Protein AF-A0A843LDL0-F1 (afdb_monomer)

Fo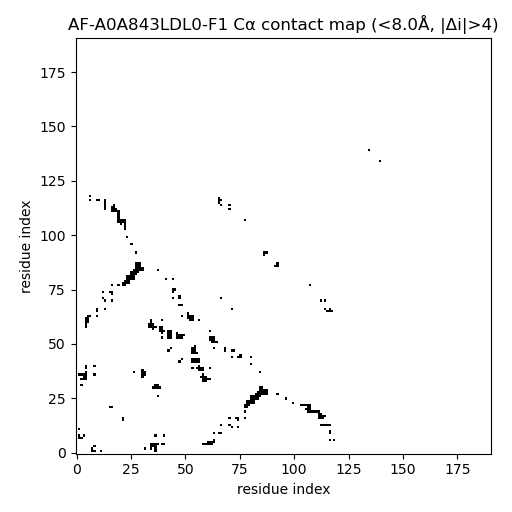ldseek 3Di:
DQAALELSLVVVLLVQLQFQQAAEDEAEDEAHPQRRNSQSNVQCLVPNDDPQARHRDPHNDNGYDQDDSVSSVSSSVRYDYDYPYPDPDPVVVVVVVVVVVVVRPGGDPDHRDHTDRDDDPDDDPPDPPPDDDPDDPVRVVVVVVVVVVVVVVVVVVVVVVVVVVVVVVVVVVVVVVVVVVVVVVVVVVVD

Sequence (191 aa):
SCKTENLGLEKVIANVISNPNIRFILCCGTEVKGHLSGQSFIALHAGGVSGGKIVGAQGAIPFIENLSDEAIKRFQEQVEIVDIMESEDMGTIKAKINELKAKDPGAFPAEPMIVEVKEAAGAGAEEVTGEVQPLSGELALIHARMKVIERMVTDIGYRNKFAAGVYSGKIEGLMIGLIVSFVILGFILLG

Secondary structure (DSSP, 8-state):
----TTHHHHHHHHHHHT-TT--EEEE-S---TTT-HHHHHHHHHHH-EETTEETT--SSS-B--SS-HHHHHHHHHH-EEEE-TT---HHHHHHHHHHHHHT---S-SSPPPP---PPPSSS-----SS------HHHHHHHHHHHHHHHHHHHHHHHHHHHHHHHHHHHHHHHHHHHHHHHHHHHHHH-

Nearest PDB structures (foldseek):
  5l8x-assembly2_B  TM=9.948E-01  e=2.009E-12  Methanocaldococcus jannaschii DSM 2661
  5laa-assembly2_B  TM=9.998E-01  e=3.287E-11  Methanothermus fervidus DSM 2088
  7pfo-assembly1_3  TM=1.758E-01  e=9.840E+00  Homo sapiens

Structure (mmCIF, N/CA/C/O backbone):
data_AF-A0A843LDL0-F1
#
_entry.id   AF-A0A843LDL0-F1
#
loop_
_atom_site.group_PDB
_atom_site.id
_atom_site.type_symbol
_atom_site.label_atom_id
_atom_site.label_alt_id
_atom_site.label_comp_id
_atom_site.label_asym_id
_atom_site.label_entity_id
_atom_site.label_seq_id
_atom_site.pdbx_PDB_ins_code
_atom_site.Cartn_x
_atom_site.Cartn_y
_atom_site.Cartn_z
_atom_site.occupancy
_atom_site.B_iso_or_equiv
_atom_site.auth_seq_id
_atom_site.auth_comp_id
_atom_site.auth_asym_id
_atom_site.auth_atom_id
_atom_site.pdbx_PDB_model_num
ATOM 1 N N . SER A 1 1 ? 6.379 2.923 7.124 1.00 83.75 1 SER A N 1
ATOM 2 C CA . SER A 1 1 ? 5.154 3.580 6.617 1.00 83.75 1 SER A CA 1
ATOM 3 C C . SER A 1 1 ? 5.470 4.163 5.250 1.00 83.75 1 SER A C 1
ATOM 5 O O . SER A 1 1 ? 6.630 4.464 5.010 1.00 83.75 1 SER A O 1
ATOM 7 N N . CYS A 1 2 ? 4.488 4.285 4.354 1.00 90.69 2 CYS A N 1
ATOM 8 C CA . CYS A 1 2 ? 4.676 4.928 3.050 1.00 90.69 2 CYS A CA 1
ATOM 9 C C . CYS A 1 2 ? 4.072 6.332 3.093 1.00 90.69 2 CYS A C 1
ATOM 11 O O . CYS A 1 2 ? 2.927 6.477 3.520 1.00 90.69 2 CYS A O 1
ATOM 13 N N . LYS A 1 3 ? 4.858 7.352 2.734 1.00 91.50 3 LYS A N 1
ATOM 14 C CA . LYS A 1 3 ? 4.461 8.765 2.844 1.00 91.50 3 LYS A CA 1
ATOM 15 C C . LYS A 1 3 ? 4.306 9.481 1.511 1.00 91.50 3 LYS A C 1
ATOM 17 O O . LYS A 1 3 ? 3.597 10.478 1.461 1.00 91.50 3 LYS A O 1
ATOM 22 N N . THR A 1 4 ? 4.938 8.971 0.462 1.00 93.62 4 THR A N 1
ATOM 23 C CA . THR A 1 4 ? 4.888 9.562 -0.873 1.00 93.62 4 THR A CA 1
ATOM 24 C C . THR A 1 4 ? 4.254 8.593 -1.865 1.00 93.62 4 THR A C 1
ATOM 26 O O . THR A 1 4 ? 4.356 7.374 -1.741 1.00 93.62 4 THR A O 1
ATOM 29 N N . GLU A 1 5 ? 3.553 9.155 -2.839 1.00 93.06 5 GLU A N 1
ATOM 30 C CA . GLU A 1 5 ? 2.820 8.513 -3.934 1.00 93.06 5 GLU A CA 1
ATOM 31 C C . GLU A 1 5 ? 3.692 8.181 -5.158 1.00 93.06 5 GLU A C 1
ATOM 33 O O . GLU A 1 5 ? 3.172 7.873 -6.228 1.00 93.06 5 GLU A O 1
ATOM 38 N N . ASN A 1 6 ? 5.013 8.268 -4.996 1.00 94.25 6 ASN A N 1
ATOM 39 C CA . ASN A 1 6 ? 6.028 8.030 -6.020 1.00 94.25 6 ASN A CA 1
ATOM 40 C C . ASN A 1 6 ? 7.128 7.106 -5.469 1.00 94.25 6 ASN A C 1
ATOM 42 O O . ASN A 1 6 ? 6.874 5.919 -5.282 1.00 94.25 6 ASN A O 1
ATOM 46 N N . LEU A 1 7 ? 8.300 7.635 -5.107 1.00 94.38 7 LEU A N 1
ATOM 47 C CA . LEU A 1 7 ? 9.462 6.898 -4.601 1.00 94.38 7 LEU A CA 1
ATOM 48 C C . LEU A 1 7 ? 9.126 5.968 -3.425 1.00 94.38 7 LEU A C 1
ATOM 50 O O . LEU A 1 7 ? 9.665 4.868 -3.316 1.00 94.38 7 LEU A O 1
ATOM 54 N N . GLY A 1 8 ? 8.213 6.386 -2.544 1.00 94.88 8 GLY A N 1
ATOM 55 C CA . GLY A 1 8 ? 7.704 5.543 -1.468 1.00 94.88 8 GLY A CA 1
ATOM 56 C C . GLY A 1 8 ? 7.043 4.273 -2.004 1.00 94.88 8 GLY A C 1
ATOM 57 O O . GLY A 1 8 ? 7.396 3.175 -1.573 1.00 94.88 8 GLY A O 1
ATOM 58 N N . LEU A 1 9 ? 6.141 4.410 -2.981 1.00 97.06 9 LEU A N 1
ATOM 59 C CA . LEU A 1 9 ? 5.488 3.278 -3.642 1.00 97.06 9 LEU A CA 1
ATOM 60 C C . LEU A 1 9 ? 6.495 2.418 -4.405 1.00 97.06 9 LEU A C 1
ATOM 62 O O . LEU A 1 9 ? 6.434 1.196 -4.307 1.00 97.06 9 LEU A O 1
ATOM 66 N N . GLU A 1 10 ? 7.458 3.032 -5.094 1.00 97.38 10 GLU A N 1
ATOM 67 C CA . GLU A 1 10 ? 8.504 2.309 -5.827 1.00 97.38 10 GLU A CA 1
ATOM 68 C C . GLU A 1 10 ? 9.313 1.392 -4.909 1.00 97.38 10 GLU A C 1
ATOM 70 O O . GLU A 1 10 ? 9.491 0.209 -5.204 1.00 97.38 10 GLU A O 1
ATOM 75 N N . LYS A 1 11 ? 9.732 1.910 -3.748 1.00 96.81 11 LYS A N 1
ATOM 76 C CA . LYS A 1 11 ? 10.436 1.132 -2.722 1.00 96.81 11 LYS A CA 1
ATOM 77 C C . LYS A 1 11 ? 9.575 0.000 -2.167 1.00 96.81 11 LYS A C 1
ATOM 79 O O . LYS A 1 11 ? 10.093 -1.093 -1.937 1.00 96.81 11 LYS A O 1
ATOM 84 N N . VAL A 1 12 ? 8.281 0.231 -1.927 1.00 97.75 12 VAL A N 1
ATOM 85 C CA . VAL A 1 12 ? 7.378 -0.841 -1.473 1.00 97.75 12 VAL A CA 1
ATOM 86 C C . VAL A 1 12 ? 7.275 -1.929 -2.539 1.00 97.75 12 VAL A C 1
ATOM 88 O O . VAL A 1 12 ? 7.482 -3.099 -2.227 1.00 97.75 12 VAL A O 1
ATOM 91 N N . ILE A 1 13 ? 7.015 -1.560 -3.792 1.00 98.00 13 ILE A N 1
ATOM 92 C CA . ILE A 1 13 ? 6.826 -2.507 -4.894 1.00 98.00 13 ILE A CA 1
ATOM 93 C C . ILE A 1 13 ? 8.094 -3.330 -5.136 1.00 98.00 13 ILE A C 1
ATOM 95 O O . ILE A 1 13 ? 8.005 -4.555 -5.171 1.00 98.00 13 ILE A O 1
ATOM 99 N N . ALA A 1 14 ? 9.267 -2.693 -5.223 1.00 97.62 14 ALA A N 1
ATOM 100 C CA . ALA A 1 14 ? 10.544 -3.380 -5.427 1.00 97.62 14 ALA A CA 1
ATOM 101 C C . ALA A 1 14 ? 10.837 -4.413 -4.317 1.00 97.62 14 ALA A C 1
ATOM 103 O O . ALA A 1 14 ? 11.257 -5.542 -4.586 1.00 97.62 14 ALA A O 1
ATOM 104 N N . ASN A 1 15 ? 10.537 -4.076 -3.059 1.00 97.81 15 ASN A N 1
ATOM 105 C CA . ASN A 1 15 ? 10.682 -5.007 -1.935 1.00 97.81 15 ASN A CA 1
ATOM 106 C C . ASN A 1 15 ? 9.644 -6.143 -1.951 1.00 97.81 15 ASN A C 1
ATOM 108 O O . ASN A 1 15 ? 9.917 -7.236 -1.465 1.00 97.81 15 ASN A O 1
ATOM 112 N N . VAL A 1 16 ? 8.452 -5.913 -2.504 1.00 98.25 16 VAL A N 1
ATOM 113 C CA . VAL A 1 16 ? 7.409 -6.944 -2.611 1.00 98.25 16 VAL A CA 1
ATOM 114 C C . VAL A 1 16 ? 7.741 -7.953 -3.710 1.00 98.25 16 VAL A C 1
ATOM 116 O O . VAL A 1 16 ? 7.724 -9.159 -3.465 1.00 98.25 16 VAL A O 1
ATOM 119 N N . ILE A 1 17 ? 8.076 -7.491 -4.916 1.00 98.25 17 ILE A N 1
ATOM 120 C CA . ILE A 1 17 ? 8.326 -8.380 -6.066 1.00 98.25 17 ILE A CA 1
ATOM 121 C C . ILE A 1 17 ? 9.647 -9.158 -5.958 1.00 98.25 17 ILE A C 1
ATOM 123 O O . ILE A 1 17 ? 9.812 -10.190 -6.611 1.00 98.25 17 ILE A O 1
ATOM 127 N N . SER A 1 18 ? 10.553 -8.731 -5.073 1.00 97.94 18 SER A N 1
ATOM 128 C CA . SER A 1 18 ? 11.754 -9.489 -4.697 1.00 97.94 18 SER A CA 1
ATOM 129 C C . SER A 1 18 ? 11.475 -10.640 -3.719 1.00 97.94 18 SER A C 1
ATOM 131 O O . SER A 1 18 ? 12.364 -11.445 -3.449 1.00 97.94 18 SER A O 1
ATOM 133 N N . ASN A 1 19 ? 10.244 -10.782 -3.216 1.00 98.25 19 ASN A N 1
ATOM 134 C CA . ASN A 1 19 ? 9.838 -11.911 -2.384 1.00 98.25 19 ASN A CA 1
ATOM 135 C C . ASN A 1 19 ? 8.521 -12.535 -2.886 1.00 98.25 19 ASN A C 1
ATOM 137 O O . ASN A 1 19 ? 7.439 -12.065 -2.524 1.00 98.25 19 ASN A O 1
ATOM 141 N N . PRO A 1 20 ? 8.582 -13.650 -3.640 1.00 98.00 20 PRO A N 1
ATOM 142 C CA . PRO A 1 20 ? 7.400 -14.336 -4.166 1.00 98.00 20 PRO A CA 1
ATOM 143 C C . PRO A 1 20 ? 6.410 -14.832 -3.100 1.00 98.00 20 PRO A C 1
ATOM 145 O O . PRO A 1 20 ? 5.270 -15.141 -3.437 1.00 98.00 20 PRO A O 1
ATOM 148 N N . ASN A 1 21 ? 6.807 -14.919 -1.824 1.00 98.06 21 ASN A N 1
ATOM 149 C CA . ASN A 1 21 ? 5.913 -15.338 -0.739 1.00 98.06 21 ASN A CA 1
ATOM 150 C C . ASN A 1 21 ? 4.932 -14.237 -0.311 1.00 98.06 21 ASN A C 1
ATOM 152 O O . ASN A 1 21 ? 3.961 -14.515 0.387 1.00 98.06 21 ASN A O 1
ATOM 156 N N . ILE A 1 22 ? 5.170 -12.978 -0.688 1.00 98.31 22 ILE A N 1
ATOM 157 C CA . ILE A 1 22 ? 4.251 -11.886 -0.365 1.00 98.31 22 ILE A CA 1
ATOM 158 C C . ILE A 1 22 ? 3.129 -11.900 -1.398 1.00 98.31 22 ILE A C 1
ATOM 160 O O . ILE A 1 22 ? 3.355 -11.568 -2.560 1.00 98.31 22 ILE A O 1
ATOM 164 N N . ARG A 1 23 ? 1.931 -12.305 -0.959 1.00 98.56 23 ARG A N 1
ATOM 165 C CA . ARG A 1 23 ? 0.727 -12.457 -1.801 1.00 98.56 23 ARG A CA 1
ATOM 166 C C . ARG A 1 23 ? -0.394 -11.473 -1.474 1.00 98.56 23 ARG A C 1
ATOM 168 O O . ARG A 1 23 ? -1.340 -11.349 -2.240 1.00 98.56 23 ARG A O 1
ATOM 175 N N . PHE A 1 24 ? -0.275 -10.761 -0.358 1.00 98.56 24 PHE A N 1
ATOM 176 C CA . PHE A 1 24 ? -1.262 -9.790 0.097 1.00 98.56 24 PHE A CA 1
ATOM 177 C C . PHE A 1 24 ? -0.581 -8.516 0.575 1.00 98.56 24 PHE A C 1
ATOM 179 O O . PHE A 1 24 ? 0.471 -8.567 1.218 1.00 98.56 24 PHE A O 1
ATOM 186 N N . ILE A 1 25 ? -1.229 -7.385 0.323 1.00 98.12 25 ILE A N 1
ATOM 187 C CA . ILE A 1 25 ? -0.872 -6.086 0.886 1.00 98.12 25 ILE A CA 1
ATOM 188 C C . ILE A 1 25 ? -2.092 -5.526 1.594 1.00 98.12 25 ILE A C 1
ATOM 190 O O . ILE A 1 25 ? -3.145 -5.361 0.990 1.00 98.12 25 ILE A O 1
ATOM 194 N N . LEU A 1 26 ? -1.936 -5.210 2.877 1.00 97.94 26 LEU A N 1
ATOM 195 C CA . LEU A 1 26 ? -2.973 -4.568 3.672 1.00 97.94 26 LEU A CA 1
ATOM 196 C C . LEU A 1 26 ? -2.698 -3.063 3.742 1.00 97.94 26 LEU A C 1
ATOM 198 O O . LEU A 1 26 ? -1.754 -2.637 4.409 1.00 97.94 26 LEU A O 1
ATOM 202 N N . CYS A 1 27 ? -3.526 -2.267 3.073 1.00 97.50 27 CYS A N 1
ATOM 203 C CA . CYS A 1 27 ? -3.514 -0.814 3.195 1.00 97.50 27 CYS A CA 1
ATOM 204 C C . CYS A 1 27 ? -4.311 -0.418 4.444 1.00 97.50 27 CYS A C 1
ATOM 206 O O . CYS A 1 27 ? -5.504 -0.697 4.545 1.00 97.50 27 CYS A O 1
ATOM 208 N N . CYS A 1 28 ? -3.643 0.190 5.423 1.00 97.00 28 CYS A N 1
ATOM 209 C CA . CYS A 1 28 ? -4.236 0.609 6.692 1.00 97.00 28 CYS A CA 1
ATOM 210 C C . CYS A 1 28 ? -3.571 1.886 7.221 1.00 97.00 28 CYS A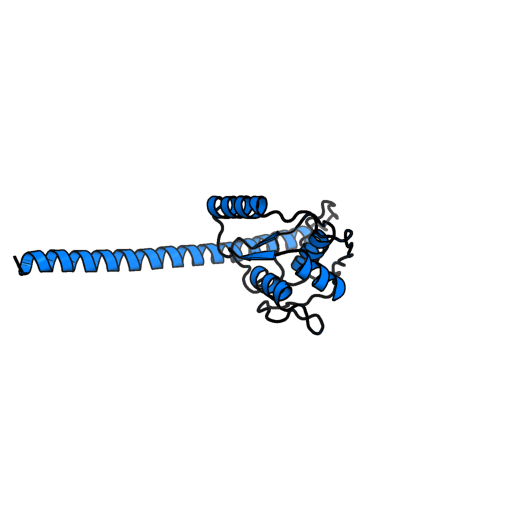 C 1
ATOM 212 O O . CYS A 1 28 ? -2.457 2.234 6.822 1.00 97.00 28 CYS A O 1
ATOM 214 N N . GLY A 1 29 ? -4.211 2.524 8.199 1.00 95.12 29 GLY A N 1
ATOM 215 C CA . GLY A 1 29 ? -3.777 3.786 8.791 1.00 95.12 29 GLY A CA 1
ATOM 216 C C . GLY A 1 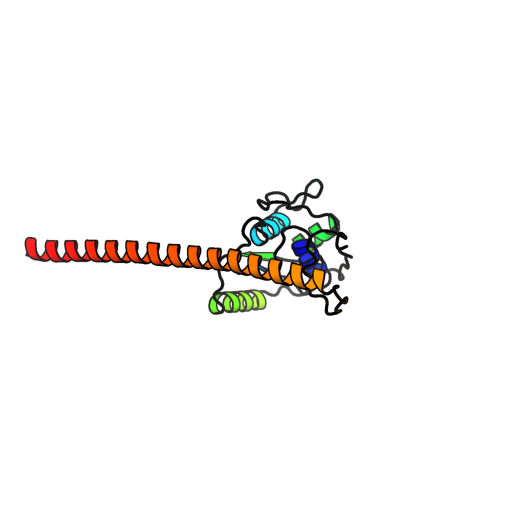29 ? -4.463 5.004 8.176 1.00 95.12 29 GLY A C 1
ATOM 217 O O . GLY A 1 29 ? -5.233 4.893 7.222 1.00 95.12 29 GLY A O 1
ATOM 218 N N . THR A 1 30 ? -4.201 6.175 8.756 1.00 93.38 30 THR A N 1
ATOM 219 C CA . THR A 1 30 ? -4.698 7.454 8.231 1.00 93.38 30 THR A CA 1
ATOM 220 C C . THR A 1 30 ? -3.989 7.817 6.922 1.00 93.38 30 THR A C 1
ATOM 222 O O . THR A 1 30 ? -2.759 7.741 6.832 1.00 93.38 30 THR A O 1
ATOM 225 N N . GLU A 1 31 ? -4.760 8.249 5.924 1.00 93.62 31 GLU A N 1
ATOM 226 C CA . GLU A 1 31 ? -4.253 8.667 4.621 1.00 93.62 31 GLU A CA 1
ATOM 227 C C . GLU A 1 31 ? -3.368 9.918 4.724 1.00 93.62 31 GLU A C 1
ATOM 229 O O . GLU A 1 31 ? -3.582 10.828 5.538 1.00 93.62 31 GLU A O 1
ATOM 234 N N . VAL A 1 32 ? -2.350 9.981 3.868 1.00 89.31 32 VAL A N 1
ATOM 235 C CA . VAL A 1 32 ? -1.420 11.108 3.829 1.00 89.31 32 VAL A CA 1
ATOM 236 C C . VAL A 1 32 ? -2.045 12.243 3.033 1.00 89.31 32 VAL A C 1
ATOM 238 O O . VAL A 1 32 ? -2.248 12.145 1.826 1.00 89.31 32 VAL A O 1
ATOM 241 N N . LYS A 1 33 ? -2.343 13.360 3.697 1.00 85.62 33 LYS A N 1
ATOM 242 C CA . LYS A 1 33 ? -2.926 14.530 3.030 1.00 85.62 33 LYS A CA 1
ATOM 243 C C . LYS A 1 33 ? -1.989 15.074 1.948 1.00 85.62 33 LYS A C 1
ATOM 245 O O . LYS A 1 33 ? -0.789 15.199 2.167 1.00 85.62 33 LYS A O 1
ATOM 250 N N . GLY A 1 34 ? -2.557 15.430 0.798 1.00 88.56 34 GLY A N 1
ATOM 251 C CA . GLY A 1 34 ? -1.817 15.930 -0.364 1.00 88.56 34 GLY A CA 1
ATOM 252 C C . GLY A 1 34 ? -1.225 14.808 -1.215 1.00 88.56 34 GLY A C 1
ATOM 253 O O . GLY A 1 34 ? -1.544 14.721 -2.395 1.00 88.56 34 GLY A O 1
ATOM 254 N N . HIS A 1 35 ? -0.430 13.923 -0.610 1.00 90.31 35 HIS A N 1
ATOM 255 C CA . HIS A 1 35 ? 0.182 12.796 -1.321 1.00 90.31 35 HIS A CA 1
ATOM 256 C C . HIS A 1 35 ? -0.835 11.712 -1.697 1.00 90.31 35 HIS A C 1
ATOM 258 O O . HIS A 1 35 ? -0.754 11.149 -2.781 1.00 90.31 35 HIS A O 1
ATOM 264 N N . LEU A 1 36 ? -1.806 11.425 -0.823 1.00 94.56 36 LEU A N 1
ATOM 265 C CA . LEU A 1 36 ? -2.804 10.362 -0.995 1.00 94.56 36 LEU A CA 1
ATOM 266 C C . LEU A 1 36 ? -2.145 9.030 -1.392 1.00 94.56 36 LEU A C 1
ATOM 268 O O . LEU A 1 36 ? -2.490 8.417 -2.406 1.00 94.56 36 LEU A O 1
ATOM 272 N N . SER A 1 37 ? -1.119 8.628 -0.638 1.00 95.31 37 SER A N 1
ATOM 273 C CA . SER A 1 37 ? -0.268 7.491 -0.990 1.00 95.31 37 SER A CA 1
ATOM 274 C C . SER A 1 37 ? -1.032 6.170 -0.995 1.00 95.31 37 SER A C 1
ATOM 276 O O . SER A 1 37 ? -0.786 5.356 -1.879 1.00 95.31 37 SER A O 1
ATOM 278 N N . GLY A 1 38 ? -1.966 5.956 -0.060 1.00 97.00 38 GLY A N 1
ATOM 279 C CA . GLY A 1 38 ? -2.794 4.747 -0.031 1.00 97.00 38 GLY A CA 1
ATOM 280 C C . GLY A 1 38 ? -3.680 4.645 -1.271 1.00 97.00 38 GLY A C 1
ATOM 281 O O . GLY A 1 38 ? -3.619 3.657 -2.003 1.00 97.00 38 GLY A O 1
ATOM 282 N N . GLN A 1 39 ? -4.428 5.709 -1.567 1.00 97.38 39 GLN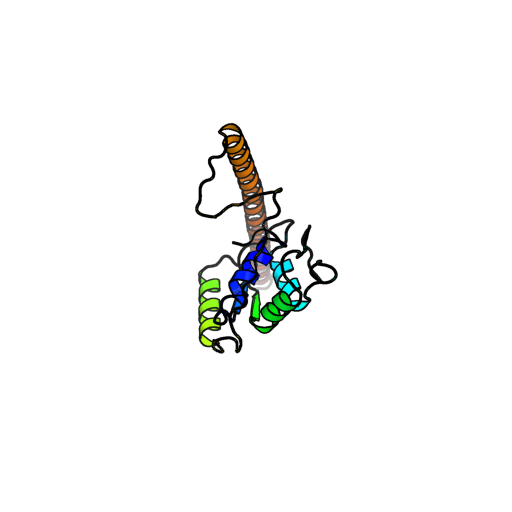 A N 1
ATOM 283 C CA . GLN A 1 39 ? -5.265 5.808 -2.763 1.00 97.38 39 GLN A CA 1
ATOM 284 C C . GLN A 1 39 ? -4.455 5.630 -4.053 1.00 97.38 39 GLN A C 1
ATOM 286 O O . GLN A 1 39 ? -4.865 4.877 -4.937 1.00 97.38 39 GLN A O 1
ATOM 291 N N . SER A 1 40 ? -3.299 6.289 -4.155 1.00 98.12 40 SER A N 1
ATOM 292 C CA . SER A 1 40 ? -2.433 6.199 -5.335 1.00 98.12 40 SER A CA 1
ATOM 293 C C . SER A 1 40 ? -1.871 4.789 -5.512 1.00 98.12 40 SER A C 1
ATOM 295 O O . SER A 1 40 ? -1.767 4.310 -6.637 1.00 98.12 40 SER A O 1
ATOM 297 N N . PHE A 1 41 ? -1.571 4.085 -4.418 1.00 98.19 41 PHE A N 1
ATOM 298 C CA . PHE A 1 41 ? -1.089 2.708 -4.477 1.00 98.19 41 PHE A CA 1
ATOM 299 C C . PHE A 1 41 ? -2.161 1.726 -4.957 1.00 98.19 41 PHE A C 1
ATOM 301 O O . PHE A 1 41 ? -1.888 0.872 -5.801 1.00 98.19 41 PHE A O 1
ATOM 308 N N . ILE A 1 42 ? -3.395 1.889 -4.473 1.00 98.31 42 ILE A N 1
ATOM 309 C CA . ILE A 1 42 ? -4.556 1.112 -4.927 1.00 98.31 42 ILE A CA 1
ATOM 310 C C . ILE A 1 42 ? -4.818 1.376 -6.418 1.00 98.31 42 ILE A C 1
ATOM 312 O O . ILE A 1 42 ? -5.032 0.441 -7.187 1.00 98.31 42 ILE A O 1
ATOM 316 N N . ALA A 1 43 ? -4.746 2.640 -6.845 1.00 98.19 43 ALA A N 1
ATOM 317 C CA . ALA A 1 43 ? -4.907 3.021 -8.246 1.00 98.19 43 ALA A CA 1
ATOM 318 C C . ALA A 1 43 ? -3.806 2.429 -9.143 1.00 98.19 43 ALA A C 1
ATOM 320 O O . ALA A 1 43 ? -4.109 1.924 -10.222 1.00 98.19 43 ALA A O 1
ATOM 321 N N . LEU A 1 44 ? -2.550 2.412 -8.680 1.00 98.38 44 LEU A N 1
ATOM 322 C CA . LEU A 1 44 ? -1.433 1.777 -9.386 1.00 98.38 44 LEU A CA 1
ATOM 323 C C . LEU A 1 44 ? -1.675 0.284 -9.583 1.00 98.38 44 LEU A C 1
ATOM 325 O O . LEU A 1 44 ? -1.487 -0.222 -10.686 1.00 98.38 44 LEU A O 1
ATOM 329 N N . HIS A 1 45 ? -2.128 -0.424 -8.549 1.00 98.50 45 HIS A N 1
ATOM 330 C CA . HIS A 1 45 ? -2.436 -1.848 -8.674 1.00 98.50 45 HIS A CA 1
ATOM 331 C C . HIS A 1 45 ? -3.586 -2.105 -9.654 1.00 98.50 45 HIS A C 1
ATOM 333 O O . HIS A 1 45 ? -3.474 -2.977 -10.508 1.00 98.50 45 HIS A O 1
ATOM 339 N N . ALA A 1 46 ? -4.648 -1.299 -9.618 1.00 97.75 46 ALA A N 1
ATOM 340 C CA . ALA A 1 46 ? -5.802 -1.493 -10.493 1.00 97.75 46 ALA A CA 1
ATOM 341 C C . ALA A 1 46 ? -5.559 -1.065 -11.955 1.00 97.75 46 ALA A C 1
ATOM 343 O O . ALA A 1 46 ? -6.045 -1.717 -12.878 1.00 97.75 46 ALA A O 1
ATOM 344 N N . GLY A 1 47 ? -4.855 0.050 -12.171 1.00 96.00 47 GLY A N 1
ATOM 345 C CA . GLY A 1 47 ? -4.775 0.735 -13.466 1.00 96.00 47 GLY A CA 1
ATOM 346 C C . GLY A 1 47 ? -3.377 0.834 -14.073 1.00 96.00 47 GLY A C 1
ATOM 347 O O . GLY A 1 47 ? -3.256 1.218 -15.235 1.00 96.00 47 GLY A O 1
ATOM 348 N N . GLY A 1 48 ? -2.329 0.495 -13.321 1.00 96.75 48 GLY A N 1
ATOM 349 C CA . GLY A 1 48 ? -0.944 0.645 -13.756 1.00 96.75 48 GLY A CA 1
ATOM 350 C C . GLY A 1 48 ? -0.553 2.108 -13.981 1.00 96.75 48 GLY A C 1
ATOM 351 O O . GLY A 1 48 ? -1.023 3.024 -13.296 1.00 96.75 48 GLY A O 1
ATOM 352 N N . VAL A 1 49 ? 0.330 2.327 -14.956 1.00 96.94 49 VAL A N 1
ATOM 353 C CA . VAL A 1 49 ? 0.855 3.649 -15.317 1.00 96.94 49 VAL A CA 1
ATOM 354 C C . VAL A 1 49 ? 0.664 3.938 -16.805 1.00 96.94 49 VAL A C 1
ATOM 356 O O . VAL A 1 49 ? 0.624 3.034 -17.633 1.00 96.94 49 VAL A O 1
ATOM 359 N N . SER A 1 50 ? 0.562 5.219 -17.153 1.00 95.44 50 SER A N 1
ATOM 360 C CA . SER A 1 50 ? 0.531 5.705 -18.533 1.00 95.44 50 SER A CA 1
ATOM 361 C C . SER A 1 50 ? 1.458 6.909 -18.656 1.00 95.44 50 SER A C 1
ATOM 363 O O . SER A 1 50 ? 1.185 7.967 -18.089 1.00 95.44 50 SER A O 1
ATOM 365 N N . GLY A 1 51 ? 2.565 6.755 -19.390 1.00 91.75 51 GLY A N 1
ATOM 366 C CA . GLY A 1 51 ? 3.605 7.788 -19.478 1.00 91.75 51 GLY A CA 1
ATOM 367 C C . GLY A 1 51 ? 4.231 8.106 -18.115 1.00 91.75 51 GLY A C 1
ATOM 368 O O . GLY A 1 51 ? 4.437 9.273 -17.795 1.00 91.75 51 GLY A O 1
ATOM 369 N N . GLY A 1 52 ? 4.425 7.081 -17.276 1.00 91.00 52 GLY A N 1
ATOM 370 C CA . GLY A 1 52 ? 4.936 7.200 -15.905 1.00 91.00 52 GLY A CA 1
ATOM 371 C C . GLY A 1 52 ? 3.903 7.657 -14.869 1.00 91.00 52 GLY A C 1
ATOM 372 O O . GLY A 1 52 ? 4.083 7.405 -13.684 1.00 91.00 52 GLY A O 1
ATOM 373 N N . LYS A 1 53 ? 2.784 8.275 -15.271 1.00 96.00 53 LYS A N 1
ATOM 374 C CA . LYS A 1 53 ? 1.732 8.697 -14.334 1.00 96.00 53 LYS A CA 1
ATOM 375 C C . LYS A 1 53 ? 0.845 7.523 -13.929 1.00 96.00 53 LYS A C 1
ATOM 377 O O . LYS A 1 53 ? 0.347 6.809 -14.798 1.00 96.00 53 LYS A O 1
ATOM 382 N N . ILE A 1 54 ? 0.561 7.383 -12.637 1.00 98.06 54 ILE A N 1
ATOM 383 C CA . ILE A 1 54 ? -0.383 6.386 -12.120 1.00 98.06 54 ILE A CA 1
ATOM 384 C C . ILE A 1 54 ? -1.802 6.697 -12.608 1.00 98.06 54 ILE A C 1
ATOM 386 O O . ILE A 1 54 ? -2.332 7.797 -12.405 1.00 98.06 54 ILE A O 1
ATOM 390 N N . VAL A 1 55 ? -2.438 5.713 -13.239 1.00 97.88 55 VAL A N 1
ATOM 391 C CA . VAL A 1 55 ? -3.792 5.854 -13.780 1.00 97.88 55 VAL A CA 1
ATOM 392 C C . VAL A 1 55 ? -4.806 5.856 -12.633 1.00 97.88 55 VAL A C 1
ATOM 394 O O . VAL A 1 55 ? -4.898 4.903 -11.872 1.00 97.88 55 VAL A O 1
ATOM 397 N N . GLY A 1 56 ? -5.585 6.936 -12.503 1.00 96.69 56 GLY A N 1
ATOM 398 C CA . GLY A 1 56 ? -6.616 7.072 -11.462 1.00 96.69 56 GLY A CA 1
ATOM 399 C C . GLY A 1 56 ? -6.115 7.567 -10.097 1.00 96.69 56 GLY A C 1
ATOM 400 O O . GLY A 1 56 ? -6.917 7.702 -9.170 1.00 96.69 56 GLY A O 1
ATOM 401 N N . ALA A 1 57 ? -4.822 7.875 -9.959 1.00 97.12 57 ALA A N 1
ATOM 402 C CA . ALA A 1 57 ? -4.286 8.480 -8.743 1.00 97.12 57 ALA A CA 1
ATOM 403 C C . ALA A 1 57 ? -4.710 9.951 -8.595 1.00 97.12 57 ALA A C 1
ATOM 405 O O . ALA A 1 57 ? -4.723 10.715 -9.565 1.00 97.12 57 ALA A O 1
ATOM 406 N N . GLN A 1 58 ? -5.032 10.339 -7.361 1.00 95.56 58 GLN A N 1
ATOM 407 C CA . GLN A 1 58 ? -5.432 11.696 -6.971 1.00 95.56 58 GLN A CA 1
ATOM 408 C C . GLN A 1 58 ? -4.338 12.437 -6.188 1.00 95.56 58 GLN A C 1
ATOM 410 O O . GLN A 1 58 ? -4.531 13.599 -5.830 1.00 95.56 58 GLN A O 1
ATOM 415 N N . GLY A 1 59 ? -3.209 11.772 -5.915 1.00 91.94 59 GLY A N 1
ATOM 416 C CA . GLY A 1 59 ? -2.037 12.384 -5.294 1.00 91.94 59 GLY A CA 1
ATOM 417 C C . GLY A 1 59 ? -1.483 13.561 -6.097 1.00 91.94 59 GLY A C 1
ATOM 418 O O . GLY A 1 59 ? -1.778 13.726 -7.284 1.00 91.94 59 GLY A O 1
ATOM 419 N N . ALA A 1 60 ? -0.677 14.394 -5.443 1.00 92.06 60 ALA A N 1
ATOM 420 C CA . AL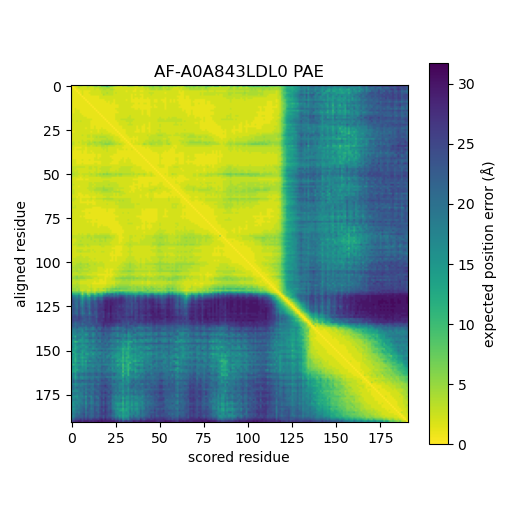A A 1 60 ? -0.139 15.613 -6.037 1.00 92.06 60 ALA A CA 1
ATOM 421 C C . ALA A 1 60 ? 0.858 15.332 -7.177 1.00 92.06 60 ALA A C 1
ATOM 423 O O . ALA A 1 60 ? 0.812 16.001 -8.211 1.00 92.06 60 ALA A O 1
ATOM 424 N N . ILE A 1 61 ? 1.745 14.345 -7.003 1.00 93.88 61 ILE A N 1
ATOM 425 C CA . ILE A 1 61 ? 2.815 13.974 -7.945 1.00 93.88 61 ILE A CA 1
ATOM 426 C C . ILE A 1 61 ? 2.896 12.436 -8.104 1.00 93.88 61 ILE A C 1
ATOM 428 O O . ILE A 1 61 ? 3.894 11.820 -7.717 1.00 93.88 61 ILE A O 1
ATOM 432 N N . PRO A 1 62 ? 1.864 11.782 -8.676 1.00 95.50 62 PRO A N 1
ATOM 433 C CA . PRO A 1 62 ? 1.762 10.326 -8.741 1.00 95.50 62 PRO A CA 1
ATOM 434 C C . PRO A 1 62 ? 2.478 9.773 -9.981 1.00 95.50 62 PRO A C 1
ATOM 436 O O . PRO A 1 62 ? 1.840 9.281 -10.914 1.00 95.50 62 PRO A O 1
ATOM 439 N N . PHE A 1 63 ? 3.803 9.912 -10.014 1.00 96.31 63 PHE A N 1
ATOM 440 C CA . PHE A 1 63 ? 4.659 9.423 -11.096 1.00 96.31 63 PHE A CA 1
ATOM 441 C C . PHE A 1 63 ? 5.605 8.330 -10.601 1.00 96.31 63 PHE A C 1
ATOM 443 O O . PHE A 1 63 ? 6.183 8.439 -9.523 1.00 96.31 63 PHE A O 1
ATOM 450 N N . ILE A 1 64 ? 5.747 7.289 -11.415 1.00 96.25 64 ILE A N 1
ATOM 451 C CA . ILE A 1 64 ? 6.676 6.178 -11.243 1.00 96.25 64 ILE A CA 1
ATOM 452 C C . ILE A 1 64 ? 7.732 6.303 -12.339 1.00 96.25 64 ILE A C 1
ATOM 454 O O . ILE A 1 64 ? 7.405 6.309 -13.526 1.00 96.25 64 ILE A O 1
ATOM 458 N N . GLU A 1 65 ? 8.988 6.431 -11.933 1.00 93.31 65 GLU A N 1
ATOM 459 C CA . GLU A 1 65 ? 10.135 6.699 -12.804 1.00 93.31 65 GLU A CA 1
ATOM 460 C C . GLU A 1 65 ? 11.163 5.560 -12.772 1.00 93.31 65 GLU A C 1
ATOM 462 O O . GLU A 1 65 ? 11.873 5.340 -13.752 1.00 93.31 65 GLU A O 1
ATOM 467 N N . ASN A 1 66 ? 11.236 4.819 -11.663 1.00 92.94 66 ASN A N 1
ATOM 468 C CA . ASN A 1 66 ? 12.250 3.790 -11.437 1.00 92.94 66 ASN A CA 1
ATOM 469 C C . ASN A 1 66 ? 11.773 2.361 -11.732 1.00 92.94 66 ASN A C 1
ATOM 471 O O . ASN A 1 66 ? 12.597 1.449 -11.800 1.00 92.94 66 ASN A O 1
ATOM 475 N N . LEU A 1 67 ? 10.465 2.131 -11.884 1.00 95.38 67 LEU A N 1
ATOM 476 C CA . LEU A 1 67 ? 9.921 0.802 -12.177 1.00 95.38 67 LEU A CA 1
ATOM 477 C C . LEU A 1 67 ? 9.552 0.669 -13.653 1.00 95.38 67 LEU A C 1
ATOM 479 O O . LEU A 1 67 ? 8.905 1.545 -14.221 1.00 95.38 67 LEU A O 1
ATOM 483 N N . SER A 1 68 ? 9.916 -0.463 -14.255 1.00 95.56 68 SER A N 1
ATOM 484 C CA . SER A 1 68 ? 9.454 -0.828 -15.593 1.00 95.56 68 SER A CA 1
ATOM 485 C C . SER A 1 68 ? 7.993 -1.289 -15.577 1.00 95.56 68 SER A C 1
ATOM 487 O O . SER A 1 68 ? 7.489 -1.779 -14.562 1.00 95.56 68 SER A O 1
ATOM 489 N N . ASP A 1 69 ? 7.334 -1.228 -16.736 1.00 95.44 69 ASP A N 1
ATOM 490 C CA . ASP A 1 69 ? 5.981 -1.773 -16.917 1.00 95.44 69 ASP A CA 1
ATOM 491 C C . ASP A 1 69 ? 5.913 -3.268 -16.554 1.00 95.44 69 ASP A C 1
ATOM 493 O O . ASP A 1 69 ? 4.920 -3.735 -15.999 1.00 95.44 69 ASP A O 1
ATOM 497 N N . GLU A 1 70 ? 6.989 -4.021 -16.805 1.00 96.88 70 GLU A N 1
ATOM 498 C CA . GLU A 1 70 ? 7.106 -5.433 -16.420 1.00 96.88 70 GLU A CA 1
ATOM 499 C C . GLU A 1 70 ? 7.106 -5.621 -14.899 1.00 96.88 70 GLU A C 1
ATOM 501 O O . GLU A 1 70 ? 6.433 -6.520 -14.395 1.00 96.88 70 GLU A O 1
ATOM 506 N N . ALA A 1 71 ? 7.813 -4.762 -14.156 1.00 97.56 71 ALA A N 1
ATOM 507 C CA . ALA A 1 71 ? 7.841 -4.805 -12.696 1.00 97.56 71 ALA A CA 1
ATOM 508 C C . ALA A 1 71 ? 6.477 -4.443 -12.093 1.00 97.56 71 ALA A C 1
ATOM 510 O O . ALA A 1 71 ? 6.019 -5.094 -11.152 1.00 97.56 71 ALA A O 1
ATOM 511 N N . ILE A 1 72 ? 5.797 -3.447 -12.668 1.00 97.75 72 ILE A N 1
ATOM 512 C CA . ILE A 1 72 ? 4.439 -3.061 -12.265 1.00 97.75 72 ILE A CA 1
ATOM 513 C C . ILE A 1 72 ? 3.464 -4.204 -12.551 1.00 97.75 72 ILE A C 1
ATOM 515 O O . ILE A 1 72 ? 2.701 -4.591 -11.669 1.00 97.75 72 ILE A O 1
ATOM 519 N N . LYS A 1 73 ? 3.529 -4.816 -13.736 1.00 98.06 73 LYS A N 1
ATOM 520 C CA . LYS A 1 73 ? 2.678 -5.957 -14.083 1.00 98.06 73 LYS A CA 1
ATOM 521 C C . LYS A 1 73 ? 2.936 -7.162 -13.179 1.00 98.06 73 LYS A C 1
ATOM 523 O O . LYS A 1 73 ? 1.992 -7.767 -12.676 1.00 98.06 73 LYS A O 1
ATOM 528 N N . ARG A 1 74 ? 4.208 -7.468 -12.895 1.00 97.94 74 ARG A N 1
ATOM 529 C CA . ARG A 1 74 ? 4.590 -8.501 -11.924 1.00 97.94 74 ARG A CA 1
ATOM 530 C C . ARG A 1 74 ? 3.965 -8.227 -10.559 1.00 97.94 74 ARG A C 1
ATOM 532 O O . ARG A 1 74 ? 3.429 -9.141 -9.942 1.00 97.94 74 ARG A O 1
ATOM 539 N N . PHE A 1 75 ? 4.020 -6.986 -10.091 1.00 98.56 75 PHE A N 1
ATOM 540 C CA . PHE A 1 75 ? 3.393 -6.586 -8.838 1.00 98.56 75 PHE A CA 1
ATOM 541 C C . PHE A 1 75 ? 1.873 -6.804 -8.857 1.00 98.56 75 PHE A C 1
ATOM 543 O O . PHE A 1 75 ? 1.345 -7.437 -7.945 1.00 98.56 75 PHE A O 1
ATOM 550 N N . GLN A 1 76 ? 1.189 -6.354 -9.913 1.00 98.44 76 GLN A N 1
ATOM 551 C CA . GLN A 1 76 ? -0.261 -6.507 -10.074 1.00 98.44 76 GLN A CA 1
ATOM 552 C C . GLN A 1 76 ? -0.710 -7.973 -10.039 1.00 98.44 76 GLN A C 1
ATOM 554 O O . GLN A 1 76 ? -1.715 -8.296 -9.413 1.00 98.44 76 GLN A O 1
ATOM 559 N N . GLU A 1 77 ? 0.047 -8.865 -10.681 1.00 98.31 77 GLU A N 1
ATOM 560 C CA . GLU A 1 77 ? -0.244 -10.302 -10.722 1.00 98.31 77 GLU A CA 1
ATOM 561 C C . GLU A 1 77 ? 0.143 -11.031 -9.423 1.00 98.31 77 GLU A C 1
ATOM 563 O O . GLU A 1 77 ? -0.482 -12.028 -9.053 1.00 98.31 77 GLU A O 1
ATOM 568 N N . GLN A 1 78 ? 1.187 -10.565 -8.728 1.00 98.50 78 GLN A N 1
ATOM 569 C CA . GLN A 1 78 ? 1.724 -11.244 -7.551 1.00 98.50 78 GLN A CA 1
ATOM 570 C C . GLN A 1 78 ? 0.842 -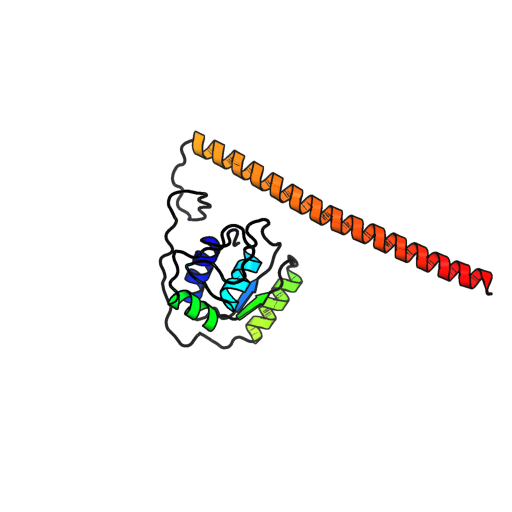11.085 -6.312 1.00 98.50 78 GLN A C 1
ATOM 572 O O . GLN A 1 78 ? 0.676 -12.064 -5.568 1.00 98.50 78 GLN A O 1
ATOM 577 N N . VAL A 1 79 ? 0.313 -9.880 -6.076 1.00 98.38 79 VAL A N 1
ATOM 578 C CA . VAL A 1 79 ? -0.394 -9.539 -4.836 1.00 98.38 79 VAL A CA 1
ATOM 579 C C . VAL A 1 79 ? -1.851 -9.157 -5.051 1.00 98.38 79 VAL A C 1
ATOM 581 O O . VAL A 1 79 ? -2.216 -8.553 -6.053 1.00 98.38 79 VAL A O 1
ATOM 584 N N . GLU A 1 80 ? -2.667 -9.433 -4.041 1.00 98.31 80 GLU A N 1
ATOM 585 C CA . GLU A 1 80 ? -3.972 -8.805 -3.844 1.00 98.31 80 GLU A CA 1
ATOM 586 C C . GLU A 1 80 ? -3.836 -7.636 -2.854 1.00 98.31 80 GLU A C 1
ATOM 588 O O . GLU A 1 80 ? -3.230 -7.780 -1.784 1.00 98.31 80 GLU A O 1
ATOM 593 N N . ILE A 1 81 ? -4.405 -6.475 -3.195 1.00 97.94 81 ILE A N 1
ATOM 594 C CA . ILE A 1 81 ? -4.516 -5.345 -2.267 1.00 97.94 81 ILE A CA 1
ATOM 595 C C . ILE A 1 81 ? -5.827 -5.442 -1.489 1.00 97.94 81 ILE A C 1
ATOM 597 O O . ILE A 1 81 ? -6.910 -5.518 -2.064 1.00 97.94 81 ILE A O 1
ATOM 601 N N . VAL A 1 82 ? -5.712 -5.369 -0.166 1.00 98.06 82 VAL A N 1
ATOM 602 C CA . VAL A 1 82 ? -6.825 -5.324 0.778 1.00 98.06 82 VAL A CA 1
ATOM 603 C C . VAL A 1 82 ? -6.836 -3.957 1.438 1.00 98.06 82 VAL A C 1
ATOM 605 O O . VAL A 1 82 ? -5.884 -3.576 2.120 1.00 98.06 82 VAL A O 1
ATOM 608 N N . ASP A 1 83 ? -7.921 -3.221 1.239 1.00 97.31 83 ASP A N 1
ATOM 609 C CA . ASP A 1 83 ? -8.074 -1.857 1.729 1.00 97.31 83 ASP A CA 1
ATOM 610 C C . ASP A 1 83 ? -8.910 -1.813 3.018 1.00 97.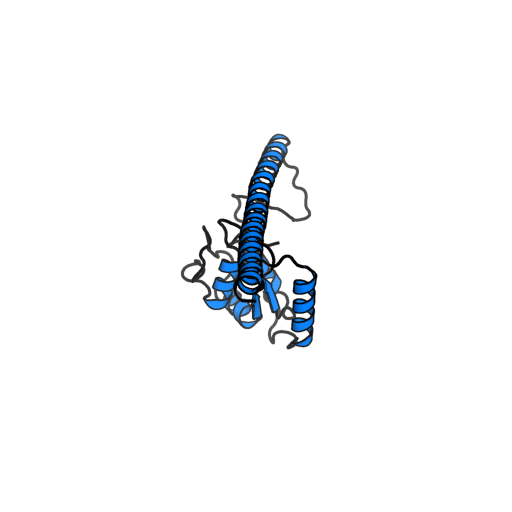31 83 ASP A C 1
ATOM 612 O O . ASP A 1 83 ? -10.080 -2.196 3.039 1.00 97.31 83 ASP A O 1
ATOM 616 N N . ILE A 1 84 ? -8.287 -1.348 4.100 1.00 97.25 84 ILE A N 1
ATOM 617 C CA . ILE A 1 84 ? -8.942 -0.956 5.354 1.00 97.25 84 ILE A CA 1
ATOM 618 C C . ILE A 1 84 ? -8.481 0.447 5.786 1.00 97.25 84 ILE A C 1
ATOM 620 O O . ILE A 1 84 ? -8.363 0.729 6.982 1.00 97.25 84 ILE A O 1
ATOM 624 N N . MET A 1 85 ? -8.142 1.311 4.828 1.00 94.81 85 MET A N 1
ATOM 625 C CA . MET A 1 85 ? -7.664 2.669 5.075 1.00 94.81 85 MET A CA 1
ATOM 626 C C . MET A 1 85 ? -8.610 3.464 5.980 1.00 94.81 85 MET A C 1
ATOM 628 O O . MET A 1 85 ? -9.795 3.171 6.126 1.00 94.81 85 MET A O 1
ATOM 632 N N . GLU A 1 86 ? -8.030 4.455 6.653 1.00 94.25 86 GLU A N 1
ATOM 633 C CA . GLU A 1 86 ? -8.593 5.171 7.803 1.00 94.25 86 GLU A CA 1
ATOM 634 C C . GLU A 1 86 ? -8.820 4.315 9.067 1.00 94.25 86 GLU A C 1
ATOM 636 O O . GLU A 1 86 ? -9.269 4.850 10.085 1.00 94.25 86 GLU A O 1
ATOM 641 N N . SER A 1 87 ? -8.426 3.032 9.071 1.00 93.94 87 SER A N 1
ATOM 642 C CA . SER A 1 87 ? -8.356 2.202 10.283 1.00 93.94 87 SER A CA 1
ATOM 643 C C . SER A 1 87 ? -6.960 2.201 10.911 1.00 93.94 87 SER A C 1
ATOM 645 O O . SER A 1 87 ? -5.991 1.742 10.306 1.00 93.94 87 SER A O 1
ATOM 647 N N . GLU A 1 88 ? -6.877 2.627 12.173 1.00 93.44 88 GLU A N 1
ATOM 648 C CA . GLU A 1 88 ? -5.690 2.507 13.043 1.00 93.44 88 GLU A CA 1
ATOM 649 C C . GLU A 1 88 ? -5.908 1.511 14.197 1.00 93.44 88 GLU A C 1
ATOM 651 O O . GLU A 1 88 ? -5.037 1.320 15.047 1.00 93.44 88 GLU A O 1
ATOM 656 N N . ASP A 1 89 ? -7.072 0.855 14.235 1.00 95.62 89 ASP A N 1
ATOM 657 C CA . ASP A 1 89 ? -7.398 -0.113 15.275 1.00 95.62 89 ASP A CA 1
ATOM 658 C C . ASP A 1 89 ? -6.602 -1.414 15.099 1.00 95.62 89 ASP A C 1
ATOM 660 O O . ASP A 1 89 ? -6.775 -2.175 14.141 1.00 95.62 89 ASP A O 1
ATOM 664 N N . MET A 1 90 ? -5.748 -1.707 16.079 1.00 95.94 90 MET A N 1
ATOM 665 C CA . MET A 1 90 ? -4.898 -2.896 16.064 1.00 95.94 90 MET A CA 1
ATOM 666 C C . MET A 1 90 ? -5.691 -4.203 16.140 1.00 95.94 90 MET A C 1
ATOM 668 O O . MET A 1 90 ? -5.180 -5.231 15.690 1.00 95.94 90 MET A O 1
ATOM 672 N N . GLY A 1 91 ? -6.905 -4.197 16.701 1.00 97.50 91 GLY A N 1
ATOM 673 C CA . GLY A 1 91 ? -7.789 -5.365 16.702 1.00 97.50 91 GLY A CA 1
ATOM 674 C C . GLY A 1 91 ? -8.208 -5.739 15.281 1.00 97.50 91 GLY A C 1
ATOM 675 O O . GLY A 1 91 ? -7.977 -6.864 14.835 1.00 97.50 91 GLY A O 1
ATOM 676 N N . THR A 1 92 ? -8.729 -4.758 14.550 1.00 96.25 92 THR A N 1
ATOM 677 C CA . THR A 1 92 ? -9.165 -4.858 13.154 1.00 96.25 92 THR A CA 1
ATOM 678 C C . THR A 1 92 ? -8.011 -5.249 12.234 1.00 96.25 92 THR A C 1
ATOM 680 O O . THR A 1 92 ? -8.140 -6.195 11.453 1.00 96.25 92 THR A O 1
ATOM 683 N N . ILE A 1 93 ? -6.849 -4.597 12.374 1.00 97.75 93 ILE A N 1
ATOM 684 C CA . ILE A 1 93 ? -5.653 -4.904 11.573 1.00 97.75 93 ILE A CA 1
ATOM 685 C C . ILE A 1 93 ? -5.204 -6.355 11.809 1.00 97.75 93 ILE A C 1
ATOM 687 O O . ILE A 1 93 ? -4.990 -7.104 10.856 1.00 97.75 93 ILE A O 1
ATOM 691 N N . LYS A 1 94 ? -5.107 -6.800 13.072 1.00 97.94 94 LYS A N 1
ATOM 692 C CA . LYS A 1 94 ? -4.714 -8.184 13.397 1.00 97.94 94 LYS A CA 1
ATOM 693 C C . LYS A 1 94 ? -5.719 -9.209 12.883 1.00 97.94 94 LYS A C 1
ATOM 695 O O . LYS A 1 94 ? -5.307 -10.248 12.370 1.00 97.94 94 LYS A O 1
ATOM 700 N N . ALA A 1 95 ? -7.014 -8.927 13.012 1.00 97.81 95 ALA A N 1
ATOM 701 C CA . ALA A 1 95 ? -8.063 -9.806 12.510 1.00 97.81 95 ALA A CA 1
ATOM 702 C C . ALA A 1 95 ? -7.939 -9.997 10.992 1.00 97.81 95 ALA A C 1
ATOM 704 O O . ALA A 1 95 ? -7.948 -11.135 10.524 1.00 97.81 95 ALA A O 1
ATOM 705 N N . LYS A 1 96 ? -7.717 -8.911 10.239 1.00 98.06 96 LYS A N 1
ATOM 706 C CA . LYS A 1 96 ? -7.514 -8.988 8.786 1.00 98.06 96 LYS A CA 1
ATOM 707 C C . LYS A 1 96 ? -6.237 -9.720 8.403 1.00 98.06 96 LYS A C 1
ATOM 709 O O . LYS A 1 96 ? -6.281 -10.569 7.522 1.00 98.06 96 LYS A O 1
ATOM 714 N N . ILE A 1 97 ? -5.128 -9.493 9.105 1.00 97.88 97 ILE A N 1
ATOM 715 C CA . ILE A 1 97 ? -3.893 -10.262 8.876 1.00 97.88 97 ILE A CA 1
ATOM 716 C C . ILE A 1 97 ? -4.133 -11.767 9.074 1.00 97.88 97 ILE A C 1
ATOM 718 O O . ILE A 1 97 ? -3.679 -12.569 8.262 1.00 97.88 97 ILE A O 1
ATOM 722 N N . ASN A 1 98 ? -4.842 -12.169 10.133 1.00 97.94 98 ASN A N 1
ATOM 723 C CA . ASN A 1 98 ? -5.131 -13.582 10.391 1.00 97.94 98 ASN A CA 1
ATOM 724 C C . ASN A 1 98 ? -6.049 -14.196 9.326 1.00 97.94 98 ASN A C 1
ATOM 726 O O . ASN A 1 98 ? -5.820 -15.330 8.913 1.00 97.94 98 ASN A O 1
ATOM 730 N N . GLU A 1 99 ? -7.046 -13.445 8.855 1.00 97.81 99 GLU A N 1
ATOM 731 C CA . GLU A 1 99 ? -7.899 -13.861 7.741 1.00 97.81 99 GLU A CA 1
ATOM 732 C C . GLU A 1 99 ? -7.080 -14.117 6.467 1.00 97.81 99 GLU A C 1
ATOM 734 O O . GLU A 1 99 ? -7.255 -15.150 5.825 1.00 97.81 99 GLU A O 1
ATOM 739 N N . LEU A 1 100 ? -6.161 -13.210 6.120 1.00 97.56 100 LEU A N 1
ATOM 740 C CA . LEU A 1 100 ? -5.341 -13.328 4.910 1.00 97.56 100 LEU A CA 1
ATOM 741 C C . LEU A 1 100 ? -4.332 -14.473 5.003 1.00 97.56 100 LEU A C 1
ATOM 743 O O . LEU A 1 100 ? -4.148 -15.204 4.037 1.00 97.56 100 LEU A O 1
ATOM 747 N N . LYS A 1 101 ? -3.749 -14.706 6.184 1.00 96.25 101 LYS A N 1
ATOM 748 C CA . LYS A 1 101 ? -2.899 -15.883 6.428 1.00 96.25 101 LYS A CA 1
ATOM 749 C C . LYS A 1 101 ? -3.641 -17.199 6.201 1.00 96.25 101 LYS A C 1
ATOM 751 O O . LYS A 1 101 ? -3.058 -18.140 5.680 1.00 96.25 101 LYS A O 1
ATOM 756 N N . ALA A 1 102 ? -4.917 -17.279 6.579 1.00 97.00 102 ALA A N 1
ATOM 757 C CA . ALA A 1 102 ? -5.727 -18.476 6.350 1.00 97.00 102 ALA A CA 1
ATOM 758 C C . ALA A 1 102 ? -6.074 -18.698 4.863 1.00 97.00 102 ALA A C 1
ATOM 760 O O . ALA A 1 102 ? -6.485 -19.795 4.494 1.00 97.00 102 ALA A O 1
ATOM 761 N N . LYS A 1 103 ? -5.909 -17.668 4.023 1.00 96.56 103 LYS A N 1
ATOM 762 C CA . LYS A 1 103 ? -6.143 -17.683 2.572 1.00 96.56 103 LYS A CA 1
ATOM 763 C C . LYS A 1 103 ? -4.843 -17.753 1.760 1.00 96.56 103 LYS A C 1
ATOM 765 O O . LYS A 1 103 ? -4.878 -17.468 0.569 1.00 96.56 103 LYS A O 1
ATOM 770 N N . ASP A 1 104 ? -3.714 -18.089 2.385 1.00 96.31 104 ASP A N 1
ATOM 771 C CA . ASP A 1 104 ? -2.406 -18.123 1.727 1.00 96.31 104 ASP A CA 1
ATOM 772 C C . ASP A 1 104 ? -2.408 -19.073 0.507 1.00 96.31 104 ASP A C 1
ATOM 774 O O . ASP A 1 104 ? -2.544 -20.288 0.682 1.00 96.31 104 ASP A O 1
ATOM 778 N N . PRO A 1 105 ? -2.262 -18.552 -0.730 1.00 96.69 105 PRO A N 1
ATOM 779 C CA . PRO A 1 105 ? -2.218 -19.374 -1.935 1.00 96.69 105 PRO A CA 1
ATOM 780 C C . PRO A 1 105 ? -0.833 -20.003 -2.179 1.00 96.69 105 PRO A C 1
ATOM 782 O O . PRO A 1 105 ? -0.637 -20.662 -3.201 1.00 96.69 105 PRO A O 1
ATOM 785 N N . GLY A 1 106 ? 0.136 -19.785 -1.284 1.00 96.75 106 GLY A N 1
ATOM 786 C CA . GLY A 1 106 ? 1.536 -20.155 -1.459 1.00 96.75 106 GLY A CA 1
ATOM 787 C C . GLY A 1 106 ? 2.321 -19.119 -2.267 1.00 96.75 106 GLY A C 1
ATOM 788 O O . GLY A 1 106 ? 1.807 -18.068 -2.654 1.00 96.75 106 GLY A O 1
ATOM 789 N N . ALA A 1 107 ? 3.593 -19.407 -2.543 1.00 97.56 107 ALA A N 1
ATOM 790 C CA . ALA A 1 107 ? 4.459 -18.503 -3.297 1.00 97.56 107 ALA A CA 1
ATOM 791 C C . ALA A 1 107 ? 3.943 -18.254 -4.725 1.00 97.56 107 ALA A C 1
ATOM 793 O O . ALA A 1 107 ? 3.355 -19.128 -5.364 1.00 97.56 107 ALA A O 1
ATOM 794 N N . PHE A 1 108 ? 4.180 -17.050 -5.243 1.00 97.94 108 PHE A N 1
ATOM 795 C CA . PHE A 1 108 ? 3.924 -16.748 -6.645 1.00 97.94 108 PHE A CA 1
ATOM 796 C C . PHE A 1 108 ? 4.838 -17.600 -7.541 1.00 97.94 108 PHE A C 1
ATOM 798 O O . PHE A 1 108 ? 6.027 -17.715 -7.236 1.00 97.94 108 PHE A O 1
ATOM 805 N N . PRO A 1 109 ? 4.327 -18.193 -8.636 1.00 96.62 109 PRO A N 1
ATOM 806 C CA . PRO A 1 109 ? 5.050 -19.187 -9.430 1.00 96.62 109 PRO A CA 1
ATOM 807 C C . PRO A 1 109 ? 6.067 -18.555 -10.395 1.00 96.62 109 PRO A C 1
ATOM 809 O O . PRO A 1 109 ? 6.061 -18.837 -11.591 1.00 96.62 109 PRO A O 1
ATOM 812 N N . ALA A 1 110 ? 6.933 -17.680 -9.892 1.00 94.88 110 ALA A N 1
ATOM 813 C CA . ALA A 1 110 ? 8.079 -17.168 -10.625 1.00 94.88 110 ALA A CA 1
ATOM 814 C C . ALA A 1 110 ? 9.120 -16.572 -9.674 1.00 94.88 110 ALA A C 1
ATOM 816 O O . ALA A 1 110 ? 8.788 -16.068 -8.597 1.00 94.88 110 ALA A O 1
ATOM 817 N N . GLU A 1 111 ? 10.371 -16.597 -10.126 1.00 95.94 111 GLU A N 1
ATOM 818 C CA . GLU A 1 111 ? 11.540 -16.168 -9.360 1.00 95.94 111 GLU A CA 1
ATOM 819 C C . GLU A 1 111 ? 11.420 -14.727 -8.825 1.00 95.94 111 GLU A C 1
ATOM 821 O O . GLU A 1 111 ? 10.673 -13.913 -9.392 1.00 95.94 111 GLU A O 1
ATOM 826 N N . PRO A 1 112 ? 12.147 -14.402 -7.738 1.00 97.00 112 PRO A N 1
ATOM 827 C CA . PRO A 1 112 ? 12.320 -13.036 -7.258 1.00 97.00 112 PRO A CA 1
ATOM 828 C C . PRO A 1 112 ? 12.724 -12.065 -8.370 1.00 97.00 112 PRO A C 1
ATOM 830 O O . PRO A 1 112 ? 13.671 -12.319 -9.114 1.00 97.00 112 PRO A O 1
ATOM 833 N N . MET A 1 113 ? 12.047 -10.920 -8.446 1.00 96.19 113 MET A N 1
ATOM 834 C CA . MET A 1 113 ? 12.426 -9.827 -9.340 1.00 96.19 113 MET A CA 1
ATOM 835 C C . MET A 1 113 ? 13.128 -8.733 -8.534 1.00 96.19 113 MET A C 1
ATOM 837 O O . MET A 1 113 ? 12.552 -8.182 -7.599 1.00 96.19 113 MET A O 1
ATOM 841 N N . ILE A 1 114 ? 14.377 -8.422 -8.885 1.00 93.62 114 ILE A N 1
ATOM 842 C CA . ILE A 1 114 ? 15.162 -7.370 -8.229 1.00 93.62 114 ILE A CA 1
ATOM 843 C C . ILE A 1 114 ? 15.143 -6.121 -9.105 1.00 93.62 114 ILE A C 1
ATOM 845 O O . ILE A 1 114 ? 15.485 -6.187 -10.284 1.00 93.62 114 ILE A O 1
ATOM 849 N N . VAL A 1 115 ? 14.752 -4.990 -8.519 1.00 91.75 115 VAL A N 1
ATOM 850 C CA . VAL A 1 115 ? 14.728 -3.684 -9.184 1.00 91.75 115 VAL A CA 1
ATOM 851 C C . VAL A 1 115 ? 15.494 -2.686 -8.327 1.00 91.75 115 VAL A C 1
ATOM 853 O O . VAL A 1 115 ? 15.227 -2.554 -7.133 1.00 91.75 115 VAL A O 1
ATOM 856 N N . GLU A 1 116 ? 16.445 -1.982 -8.935 1.00 88.50 116 GLU A N 1
ATOM 857 C CA . GLU A 1 116 ? 17.140 -0.873 -8.287 1.00 88.50 116 GLU A CA 1
ATOM 858 C C . GLU A 1 116 ? 16.292 0.395 -8.387 1.00 88.50 116 GLU A C 1
ATOM 860 O O . GLU A 1 116 ? 1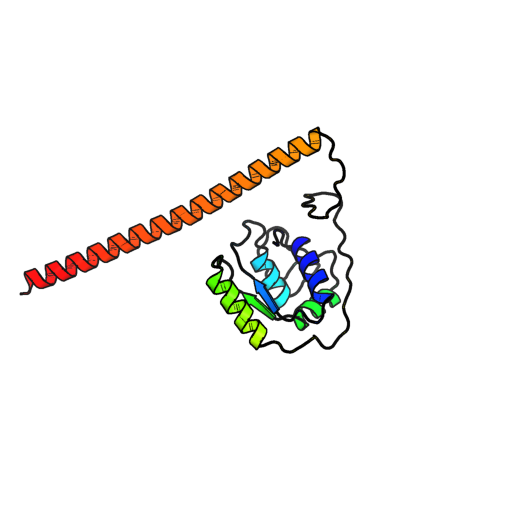6.058 0.918 -9.476 1.00 88.50 116 GLU A O 1
ATOM 865 N N . VAL A 1 117 ? 15.851 0.906 -7.241 1.00 87.75 117 VAL A N 1
ATOM 866 C CA . VAL A 1 117 ? 15.146 2.187 -7.154 1.00 87.75 117 VAL A CA 1
ATOM 867 C C . VAL A 1 117 ? 16.173 3.267 -6.840 1.00 87.75 117 VAL A C 1
ATOM 869 O O . VAL A 1 117 ? 16.751 3.274 -5.752 1.00 87.75 117 VAL A O 1
ATOM 872 N N . LYS A 1 118 ? 16.430 4.167 -7.793 1.00 83.56 118 LYS A N 1
ATOM 873 C CA . LYS A 1 118 ? 17.375 5.267 -7.589 1.00 83.56 118 LYS A CA 1
ATOM 874 C C . LYS A 1 118 ? 16.691 6.376 -6.807 1.00 83.56 118 LYS A C 1
ATOM 876 O O . LYS A 1 118 ? 15.636 6.872 -7.195 1.00 83.56 118 LYS A O 1
ATOM 881 N N . GLU A 1 119 ? 17.322 6.804 -5.723 1.00 66.56 119 GLU A N 1
ATOM 882 C CA . GLU A 1 119 ? 16.921 8.040 -5.066 1.00 66.56 119 GLU A CA 1
ATOM 883 C C . GLU A 1 119 ? 17.383 9.209 -5.937 1.00 66.56 119 GLU A C 1
ATOM 885 O O . GLU A 1 119 ? 18.577 9.365 -6.207 1.00 66.56 119 GLU A O 1
ATOM 890 N N . ALA A 1 120 ? 16.444 10.018 -6.428 1.00 50.44 120 ALA A N 1
ATOM 891 C CA . ALA A 1 120 ? 16.803 11.265 -7.081 1.00 50.44 120 ALA A CA 1
ATOM 892 C C . ALA A 1 120 ? 17.571 12.126 -6.068 1.00 50.44 120 ALA A C 1
ATOM 894 O O . ALA A 1 120 ? 17.059 12.457 -4.996 1.00 50.44 120 ALA A O 1
ATOM 895 N N . ALA A 1 121 ? 18.814 12.477 -6.400 1.00 38.44 121 ALA A N 1
ATOM 896 C CA . ALA A 1 121 ? 19.621 13.403 -5.622 1.00 38.44 121 ALA A CA 1
ATOM 897 C C . ALA A 1 121 ? 18.958 14.792 -5.648 1.00 38.44 121 ALA A C 1
ATOM 899 O O . ALA A 1 121 ? 19.249 15.615 -6.511 1.00 38.44 121 ALA A O 1
ATOM 900 N N . GLY A 1 122 ? 18.036 15.038 -4.717 1.00 36.91 122 GLY A N 1
ATOM 901 C CA . GLY A 1 122 ? 17.402 16.338 -4.525 1.00 36.91 122 GLY A CA 1
ATOM 902 C C . GLY A 1 122 ? 15.879 16.299 -4.488 1.00 36.91 122 GLY A C 1
ATOM 903 O O . GLY A 1 122 ? 15.236 16.624 -5.476 1.00 36.91 122 GLY A O 1
ATOM 904 N N . ALA A 1 123 ? 15.329 15.967 -3.319 1.00 35.44 123 ALA A N 1
ATOM 905 C CA . ALA A 1 123 ? 14.261 16.694 -2.614 1.00 35.44 123 ALA A CA 1
ATOM 906 C C . ALA A 1 123 ? 13.648 15.758 -1.559 1.00 35.44 123 ALA A C 1
ATOM 908 O O . ALA A 1 123 ? 12.783 14.947 -1.864 1.00 35.44 123 ALA A O 1
ATOM 909 N N . GLY A 1 124 ? 14.098 15.890 -0.307 1.00 37.44 124 GLY A N 1
ATOM 910 C CA . GLY A 1 124 ? 13.485 15.205 0.835 1.00 37.44 124 GLY A CA 1
ATOM 911 C C . GLY A 1 124 ? 13.973 13.774 1.042 1.00 37.44 124 GLY A C 1
ATOM 912 O O . GLY A 1 124 ? 13.197 12.828 0.958 1.00 37.44 124 GLY A O 1
ATOM 913 N N . ALA A 1 125 ? 15.260 13.626 1.353 1.00 36.50 125 ALA A N 1
ATOM 914 C CA . ALA A 1 125 ? 15.797 12.400 1.922 1.00 36.50 125 ALA A CA 1
ATOM 915 C C . ALA A 1 125 ? 15.197 12.179 3.325 1.00 36.50 125 ALA A C 1
ATOM 917 O O . ALA A 1 125 ? 15.751 12.614 4.333 1.00 36.50 125 ALA A O 1
ATOM 918 N N . GLU A 1 126 ? 14.059 11.490 3.408 1.00 39.28 126 GLU A N 1
ATOM 919 C CA . GLU A 1 126 ? 13.785 10.651 4.574 1.00 39.28 126 GLU A CA 1
ATOM 920 C C . GLU A 1 126 ? 14.625 9.373 4.438 1.00 39.28 126 GLU A C 1
ATOM 922 O O . GLU A 1 126 ? 14.140 8.301 4.073 1.00 39.28 126 GLU A O 1
ATOM 927 N N . GLU A 1 127 ? 15.924 9.506 4.709 1.00 39.09 127 GLU A N 1
ATOM 928 C CA . GLU A 1 127 ? 16.809 8.367 4.925 1.00 39.09 127 GLU A CA 1
ATOM 929 C C . GLU A 1 127 ? 16.427 7.701 6.255 1.00 39.09 127 GLU A C 1
ATOM 931 O O . GLU A 1 127 ? 16.743 8.172 7.349 1.00 39.09 127 GLU A O 1
ATOM 936 N N . VAL A 1 128 ? 15.737 6.565 6.158 1.00 40.06 128 VAL A N 1
ATOM 937 C CA . VAL A 1 128 ? 15.851 5.483 7.144 1.00 40.06 128 VAL A CA 1
ATOM 938 C C . VAL A 1 128 ? 16.713 4.394 6.512 1.00 40.06 128 VAL A C 1
ATOM 940 O O . VAL A 1 128 ? 16.279 3.271 6.277 1.00 40.06 128 VAL A O 1
ATOM 943 N N . THR A 1 129 ? 17.950 4.751 6.191 1.00 36.56 129 THR A N 1
ATOM 944 C CA . THR A 1 129 ? 19.031 3.804 5.921 1.00 36.56 129 THR A CA 1
ATOM 945 C C . THR A 1 129 ? 20.056 4.008 7.024 1.00 36.56 129 THR A C 1
ATOM 947 O O . THR A 1 129 ? 20.438 5.133 7.330 1.00 36.56 129 THR A O 1
ATOM 950 N N . GLY A 1 130 ? 20.420 2.927 7.712 1.00 40.16 130 GLY A N 1
ATOM 951 C CA . GLY A 1 130 ? 21.202 2.930 8.953 1.00 40.16 130 GLY A CA 1
ATOM 952 C C . GLY A 1 130 ? 22.670 3.351 8.826 1.00 40.16 130 GLY A C 1
ATOM 953 O O . GLY A 1 130 ? 23.489 2.868 9.600 1.00 40.16 130 GLY A O 1
ATOM 954 N N . GLU A 1 131 ? 23.009 4.244 7.900 1.00 35.66 131 GLU A N 1
ATOM 955 C CA . GLU A 1 131 ? 24.331 4.855 7.784 1.00 35.66 131 GLU A CA 1
ATOM 956 C C . GLU A 1 131 ? 24.203 6.370 7.945 1.00 35.66 131 GLU A C 1
ATOM 958 O O . GLU A 1 131 ? 23.686 7.080 7.089 1.00 35.66 131 GLU A O 1
ATOM 963 N N . VAL A 1 132 ? 24.657 6.866 9.098 1.00 41.19 132 VAL A N 1
ATOM 964 C CA . VAL A 1 132 ? 24.651 8.293 9.427 1.00 41.19 132 VAL A CA 1
ATOM 965 C C . VAL A 1 132 ? 25.740 8.984 8.607 1.00 41.19 132 VAL A C 1
ATOM 967 O O . VAL A 1 132 ? 26.900 9.030 9.017 1.00 41.19 132 VAL A O 1
ATOM 970 N N . GLN A 1 133 ? 25.371 9.553 7.462 1.00 52.38 133 GLN A N 1
ATOM 971 C CA . GLN A 1 133 ? 26.164 10.618 6.850 1.00 52.38 133 GLN A CA 1
ATOM 972 C C . GLN A 1 133 ? 26.222 11.787 7.852 1.00 52.38 133 GLN A C 1
ATOM 974 O O . GLN A 1 133 ? 25.171 12.217 8.343 1.00 52.38 133 GLN A O 1
ATOM 979 N N . PRO A 1 134 ? 27.405 12.312 8.220 1.00 53.44 134 PRO A N 1
ATOM 980 C CA . PRO A 1 134 ? 27.481 13.430 9.148 1.00 53.44 134 PRO A CA 1
ATOM 981 C C . PRO A 1 134 ? 26.908 14.682 8.475 1.00 53.44 134 PRO A C 1
ATOM 983 O O . PRO A 1 134 ? 27.577 15.338 7.676 1.00 53.44 134 PRO A O 1
ATOM 986 N N . LEU A 1 135 ? 25.658 15.030 8.800 1.00 62.09 135 LEU A N 1
ATOM 987 C CA . LEU A 1 135 ? 25.108 16.335 8.449 1.00 62.09 135 LEU A CA 1
ATOM 988 C C . LEU A 1 135 ? 25.989 17.415 9.088 1.00 62.09 135 LEU A C 1
ATOM 990 O O . LEU A 1 135 ? 26.272 17.371 10.287 1.00 62.09 135 LEU A O 1
ATOM 994 N N . SER A 1 136 ? 26.373 18.423 8.302 1.00 76.94 136 SER A N 1
ATOM 995 C CA . SER A 1 136 ? 26.898 19.676 8.856 1.00 76.94 136 SER A CA 1
ATOM 996 C C . SER A 1 136 ? 25.931 20.204 9.927 1.00 76.94 136 SER A C 1
ATOM 998 O O . SER A 1 136 ? 24.712 20.086 9.772 1.00 76.94 136 SER A O 1
ATOM 1000 N N . GLY A 1 137 ? 26.451 20.794 11.010 1.00 75.62 137 GLY A N 1
ATOM 1001 C CA . GLY A 1 137 ? 25.636 21.242 12.148 1.00 75.62 137 GLY A CA 1
ATOM 1002 C C . GLY A 1 137 ? 24.484 22.181 11.758 1.00 75.62 137 GLY A C 1
ATOM 1003 O O . GLY A 1 137 ? 23.410 22.123 12.354 1.00 75.62 137 GLY A O 1
ATOM 1004 N N . GLU A 1 138 ? 24.661 22.987 10.709 1.00 74.00 138 GLU A N 1
ATOM 1005 C CA . GLU A 1 138 ? 23.614 23.867 10.169 1.00 74.00 138 GLU A CA 1
ATOM 1006 C C . GLU A 1 138 ? 22.495 23.089 9.462 1.00 74.00 138 GLU A C 1
ATOM 1008 O O . GLU A 1 138 ? 21.311 23.348 9.675 1.00 74.00 138 GLU A O 1
ATOM 1013 N N . LEU A 1 139 ? 22.864 22.083 8.669 1.00 70.81 139 LEU A N 1
ATOM 1014 C CA . LEU A 1 139 ? 21.939 21.193 7.966 1.00 70.81 139 LEU A CA 1
ATOM 1015 C C . LEU A 1 139 ? 21.134 20.341 8.956 1.00 70.81 139 LEU A C 1
ATOM 1017 O O . LEU A 1 139 ? 19.925 20.176 8.790 1.00 70.81 139 LEU A O 1
ATOM 1021 N N . ALA A 1 140 ? 21.776 19.869 10.029 1.00 73.12 140 ALA A N 1
ATOM 1022 C CA . ALA A 1 140 ? 21.101 19.170 11.120 1.00 73.12 140 ALA A CA 1
ATOM 1023 C C . ALA A 1 140 ? 20.072 20.071 11.826 1.00 73.12 140 ALA A C 1
ATOM 1025 O O . ALA A 1 140 ? 18.960 19.630 12.124 1.00 73.12 140 ALA A O 1
ATOM 1026 N N . LEU A 1 141 ? 20.406 21.348 12.048 1.00 80.44 141 LEU A N 1
ATOM 1027 C CA . LEU A 1 141 ? 19.493 22.315 12.660 1.00 80.44 141 LEU A CA 1
ATOM 1028 C C . LEU A 1 141 ? 18.282 22.618 11.764 1.00 80.44 141 LEU A C 1
ATOM 1030 O O . LEU A 1 141 ? 17.154 22.677 12.261 1.00 80.44 141 LEU A O 1
ATOM 1034 N N . ILE A 1 142 ? 18.492 22.796 10.456 1.00 79.88 142 ILE A N 1
ATOM 1035 C CA . ILE A 1 142 ? 17.408 23.022 9.488 1.00 79.88 142 ILE A CA 1
ATOM 1036 C C . ILE A 1 142 ? 16.481 21.803 9.436 1.00 79.88 142 ILE A C 1
ATOM 1038 O O . ILE A 1 142 ? 15.269 21.966 9.582 1.00 79.88 142 ILE A O 1
ATOM 1042 N N . HIS A 1 143 ? 17.029 20.588 9.334 1.00 74.50 143 HIS A N 1
ATOM 1043 C CA . HIS A 1 143 ? 16.228 19.361 9.363 1.00 74.50 143 HIS A CA 1
ATOM 1044 C C . HIS A 1 143 ? 15.435 19.207 10.661 1.00 74.50 143 HIS A C 1
ATOM 1046 O O . HIS A 1 143 ? 14.251 18.874 10.621 1.00 74.50 143 HIS A O 1
ATOM 1052 N N . ALA A 1 144 ? 16.045 19.499 11.814 1.00 74.62 144 ALA A N 1
ATOM 1053 C CA . ALA A 1 144 ? 15.344 19.455 13.092 1.00 74.62 144 ALA A CA 1
ATOM 1054 C C . ALA A 1 144 ? 14.143 20.415 13.106 1.00 74.62 144 ALA A C 1
ATOM 1056 O O . ALA A 1 144 ? 13.057 20.039 13.546 1.00 74.62 144 ALA A O 1
ATOM 1057 N N . ARG A 1 145 ? 14.303 21.633 12.571 1.00 82.31 145 ARG A N 1
ATOM 1058 C CA . ARG A 1 145 ? 13.202 22.602 12.458 1.00 82.31 145 ARG A CA 1
ATOM 1059 C C . ARG A 1 145 ? 12.123 22.146 11.480 1.00 82.31 145 ARG A C 1
ATOM 1061 O O . ARG A 1 145 ? 10.947 22.242 11.819 1.00 82.31 145 ARG A O 1
ATOM 1068 N N . MET A 1 146 ? 12.498 21.621 10.313 1.00 79.75 146 MET A N 1
ATOM 1069 C CA . MET A 1 146 ? 11.538 21.076 9.344 1.00 79.75 146 MET A CA 1
ATOM 1070 C C . MET A 1 146 ? 10.713 19.940 9.953 1.00 79.75 146 MET A C 1
ATOM 1072 O O . MET A 1 146 ? 9.489 19.964 9.870 1.00 79.75 146 MET A O 1
ATOM 1076 N N . LYS A 1 147 ? 11.359 19.015 10.669 1.00 75.69 147 LYS A N 1
ATOM 1077 C CA . LYS A 1 147 ? 10.687 17.897 11.341 1.00 75.69 147 LYS A CA 1
ATOM 1078 C C . LYS A 1 147 ? 9.733 18.357 12.447 1.00 75.69 147 LYS A C 1
ATOM 1080 O O . LYS A 1 147 ? 8.672 17.768 12.645 1.00 75.69 147 LYS A O 1
ATOM 1085 N N . VAL A 1 148 ? 10.079 19.429 13.166 1.00 89.12 148 VAL A N 1
ATOM 1086 C CA . VAL A 1 148 ? 9.168 20.061 14.136 1.00 89.12 148 VAL A CA 1
ATOM 1087 C C . VAL A 1 148 ? 7.949 20.660 13.430 1.00 89.12 148 VAL A C 1
ATOM 1089 O O . VAL A 1 148 ? 6.830 20.451 13.892 1.00 89.12 148 VAL A O 1
ATOM 1092 N N . ILE A 1 149 ? 8.141 21.355 12.305 1.00 86.94 149 ILE A N 1
ATOM 1093 C CA . ILE A 1 149 ? 7.041 21.922 11.507 1.00 86.94 149 ILE A CA 1
ATOM 1094 C C . ILE A 1 149 ? 6.111 20.821 11.002 1.00 86.94 149 ILE A C 1
ATOM 1096 O O . ILE A 1 149 ? 4.900 20.906 11.199 1.00 86.94 149 ILE A O 1
ATOM 1100 N N . GLU A 1 150 ? 6.663 19.763 10.419 1.00 75.06 150 GLU A N 1
ATOM 1101 C CA . GLU A 1 150 ? 5.896 18.621 9.928 1.00 75.06 150 GLU A CA 1
ATOM 1102 C C . GLU A 1 150 ? 5.069 17.966 11.043 1.00 75.06 150 GLU A C 1
ATOM 1104 O O . GLU A 1 150 ? 3.876 17.684 10.878 1.00 75.06 150 GLU A O 1
ATOM 1109 N N . ARG A 1 151 ? 5.670 17.802 12.229 1.00 78.06 151 ARG A N 1
ATOM 1110 C CA . ARG A 1 151 ? 4.971 17.281 13.405 1.00 78.06 151 ARG A CA 1
ATOM 1111 C C . ARG A 1 151 ? 3.828 18.195 13.842 1.00 78.06 151 ARG A C 1
ATOM 1113 O O . ARG A 1 151 ? 2.759 17.684 14.159 1.00 78.06 151 ARG A O 1
ATOM 1120 N N . MET A 1 152 ? 4.019 19.517 13.836 1.00 88.44 152 MET A N 1
ATOM 1121 C CA . MET A 1 152 ? 2.953 20.476 14.161 1.00 88.44 152 MET A CA 1
ATOM 1122 C C . MET A 1 152 ? 1.798 20.409 13.155 1.00 88.44 152 MET A C 1
ATOM 1124 O O . MET A 1 152 ? 0.639 20.374 13.561 1.00 88.44 152 MET A O 1
ATOM 1128 N N . VAL A 1 153 ? 2.092 20.344 11.853 1.00 79.50 153 VAL A N 1
ATOM 1129 C CA . VAL A 1 153 ? 1.066 20.210 10.800 1.00 79.50 153 VAL A CA 1
ATOM 1130 C C . VAL A 1 153 ? 0.270 18.916 10.978 1.00 79.50 153 VAL A C 1
ATOM 1132 O O . VAL A 1 153 ? -0.962 18.921 10.911 1.00 79.50 153 VAL A O 1
ATOM 1135 N N . THR A 1 154 ? 0.965 17.817 11.266 1.00 77.19 154 THR A N 1
ATOM 1136 C CA . THR A 1 154 ? 0.340 16.518 11.531 1.00 77.19 154 THR A CA 1
ATOM 1137 C C . THR A 1 154 ? -0.554 16.573 12.774 1.00 77.19 154 THR A C 1
ATOM 1139 O O . THR A 1 154 ? -1.690 16.100 12.736 1.00 77.19 154 THR A O 1
ATOM 1142 N N . ASP A 1 155 ? -0.088 17.206 13.854 1.00 86.19 155 ASP A N 1
ATOM 1143 C CA . ASP A 1 155 ? -0.852 17.354 15.096 1.00 86.19 155 ASP A CA 1
ATOM 1144 C C . ASP A 1 155 ? -2.124 18.191 14.898 1.00 86.19 155 ASP A C 1
ATOM 1146 O O . ASP A 1 155 ? -3.200 17.799 15.346 1.00 86.19 155 ASP A O 1
ATOM 1150 N N . ILE A 1 156 ? -2.056 19.280 14.122 1.00 88.62 156 ILE A N 1
ATOM 1151 C CA . ILE A 1 156 ? -3.245 20.045 13.707 1.00 88.62 156 ILE A CA 1
ATOM 1152 C C . ILE A 1 156 ? -4.235 19.141 12.956 1.00 88.62 156 ILE A C 1
ATOM 1154 O O . ILE A 1 156 ? -5.443 19.199 13.195 1.00 88.62 156 ILE A O 1
ATOM 1158 N N . GLY A 1 157 ? -3.735 18.267 12.078 1.00 80.62 157 GLY A N 1
ATOM 1159 C CA . GLY A 1 157 ? -4.538 17.257 11.392 1.00 80.62 157 GLY A CA 1
ATOM 1160 C C . GLY A 1 157 ? -5.276 16.326 12.360 1.00 80.62 157 GLY A C 1
ATOM 1161 O O . GLY A 1 157 ? -6.494 16.166 12.235 1.00 80.62 157 GLY A O 1
ATOM 1162 N N . TYR A 1 158 ? -4.568 15.771 13.348 1.00 82.19 158 TYR A N 1
ATOM 1163 C CA . TYR A 1 158 ? -5.161 14.918 14.382 1.00 82.19 158 TYR A CA 1
ATOM 1164 C C . TYR A 1 158 ? -6.177 15.668 15.243 1.00 82.19 158 TYR A C 1
ATOM 1166 O O . TYR A 1 158 ? -7.273 15.160 15.482 1.00 82.19 158 TYR A O 1
ATOM 1174 N N . ARG A 1 159 ? -5.865 16.899 15.659 1.00 84.06 159 ARG A N 1
ATOM 1175 C CA . ARG A 1 159 ? -6.780 17.758 16.423 1.00 84.06 159 ARG A CA 1
ATOM 1176 C C . ARG A 1 159 ? -8.059 18.052 15.650 1.00 84.06 159 ARG A C 1
ATOM 1178 O O . ARG A 1 159 ? -9.132 17.991 16.244 1.00 84.06 159 ARG A O 1
ATOM 1185 N N . ASN A 1 160 ? -7.967 18.303 14.346 1.00 82.38 160 ASN A N 1
ATOM 1186 C CA . ASN A 1 160 ? -9.138 18.509 13.495 1.00 82.38 160 ASN A CA 1
ATOM 1187 C C . ASN A 1 160 ? -9.985 17.237 13.360 1.00 82.38 160 ASN A C 1
ATOM 1189 O O . ASN A 1 160 ? -11.203 17.317 13.497 1.00 82.38 160 ASN A O 1
ATOM 1193 N N . LYS A 1 161 ? -9.369 16.063 13.154 1.00 79.81 161 LYS A N 1
ATOM 1194 C CA . LYS A 1 161 ? -10.087 14.771 13.095 1.00 79.81 161 LYS A CA 1
ATOM 1195 C C . LYS A 1 161 ? -10.786 14.469 14.425 1.00 79.81 161 LYS A C 1
ATOM 1197 O O . LYS A 1 161 ? -11.969 14.140 14.437 1.00 79.81 161 LYS A O 1
ATOM 1202 N N . PHE A 1 162 ? -10.094 14.666 15.548 1.00 85.44 162 PHE A N 1
ATOM 1203 C CA . PHE A 1 162 ? -10.671 14.510 16.883 1.00 85.44 162 PHE A CA 1
ATOM 1204 C C . PHE A 1 162 ? -11.826 15.490 17.128 1.00 85.44 162 PHE A C 1
ATOM 1206 O O . PHE A 1 162 ? -12.890 15.084 17.587 1.00 85.44 162 PHE A O 1
ATOM 1213 N N . ALA A 1 163 ? -11.650 16.769 16.786 1.00 85.25 163 ALA A N 1
ATOM 1214 C CA . ALA A 1 163 ? -12.697 17.777 16.926 1.00 85.25 163 ALA A CA 1
ATOM 1215 C C . ALA A 1 163 ? -13.930 17.447 16.072 1.00 85.25 163 ALA A C 1
ATOM 1217 O O . ALA A 1 163 ? -15.047 17.566 16.570 1.00 85.25 163 ALA A O 1
ATOM 1218 N N . ALA A 1 164 ? -13.738 16.982 14.834 1.00 80.19 164 ALA A N 1
ATOM 1219 C CA . ALA A 1 164 ? -14.821 16.534 13.964 1.00 80.19 164 ALA A CA 1
ATOM 1220 C C . ALA A 1 164 ? -15.572 15.333 14.563 1.00 80.19 164 ALA A C 1
ATOM 1222 O O . ALA A 1 164 ? -16.800 15.354 14.624 1.00 80.19 164 ALA A O 1
ATOM 1223 N N . GLY A 1 165 ? -14.851 14.334 15.086 1.00 82.31 165 GLY A N 1
ATOM 1224 C CA . GLY A 1 165 ? -15.453 13.185 15.768 1.00 82.31 165 GLY A CA 1
ATOM 1225 C C . GLY A 1 165 ? -16.255 13.581 17.013 1.00 82.31 165 GLY A C 1
ATOM 1226 O O . GLY A 1 165 ? -17.405 13.176 17.166 1.00 82.31 165 GLY A O 1
ATOM 1227 N N . VAL A 1 166 ? -15.696 14.440 17.875 1.00 87.06 166 VAL A N 1
ATOM 1228 C CA . VAL A 1 166 ? -16.395 14.956 19.067 1.00 87.06 166 VAL A CA 1
ATOM 1229 C C . VAL A 1 166 ? -17.620 15.783 18.683 1.00 87.06 166 VAL A C 1
ATOM 1231 O O . VAL A 1 166 ? -18.658 15.679 19.334 1.00 87.06 166 VAL A O 1
ATOM 1234 N N . TYR A 1 167 ? -17.519 16.616 17.646 1.00 86.88 167 TYR A N 1
ATOM 1235 C CA . TYR A 1 167 ? -18.640 17.413 17.161 1.00 86.88 167 TYR A CA 1
ATOM 1236 C C . TYR A 1 167 ? -19.773 16.525 16.631 1.00 86.88 167 TYR A C 1
ATOM 1238 O O . TYR A 1 167 ? -20.917 16.716 17.039 1.00 86.88 167 TYR A O 1
ATOM 1246 N N . SER A 1 168 ? -19.449 15.510 15.820 1.00 84.38 168 SER A N 1
ATOM 1247 C CA . SER A 1 168 ? -20.416 14.509 15.347 1.00 84.38 168 SER A CA 1
ATOM 1248 C C . SER A 1 168 ? -21.122 13.820 16.516 1.00 84.38 168 SER A C 1
ATOM 1250 O O . SER A 1 168 ? -22.348 13.834 16.589 1.00 84.38 168 SER A O 1
ATOM 1252 N N . GLY A 1 169 ? -20.361 13.323 17.498 1.00 87.88 169 GLY A N 1
ATOM 1253 C CA . GLY A 1 169 ? -20.931 12.656 18.672 1.00 87.88 169 GLY A CA 1
ATOM 1254 C C . GLY A 1 169 ? -21.808 13.572 19.536 1.00 87.88 169 GLY A C 1
ATOM 1255 O O . GLY A 1 169 ? -22.825 13.132 20.070 1.00 87.88 169 GLY A O 1
ATOM 1256 N N . LYS A 1 170 ? -21.472 14.866 19.655 1.00 89.00 170 LYS A N 1
ATOM 1257 C CA . LYS A 1 170 ? -22.323 15.847 20.355 1.00 89.00 170 LYS A CA 1
ATOM 1258 C C . LYS A 1 170 ? -23.656 16.060 19.644 1.00 89.00 170 LYS A C 1
ATOM 1260 O O . LYS A 1 170 ? -24.683 16.134 20.317 1.00 89.00 170 LYS A O 1
ATOM 1265 N N . ILE A 1 171 ? -23.642 16.172 18.315 1.00 90.44 171 ILE A N 1
ATOM 1266 C CA . ILE A 1 171 ? -24.869 16.329 17.524 1.00 90.44 171 ILE A CA 1
ATOM 1267 C C . ILE A 1 171 ? -25.740 15.079 17.648 1.00 90.44 171 ILE A C 1
ATOM 1269 O O . ILE A 1 171 ? -26.926 15.203 17.946 1.00 90.44 171 ILE A O 1
ATOM 1273 N N . GLU A 1 172 ? -25.163 13.887 17.491 1.00 87.75 172 GLU A N 1
ATOM 1274 C CA . GLU A 1 172 ? -25.892 12.623 17.646 1.00 87.75 172 GLU A CA 1
ATOM 1275 C C . GLU A 1 172 ? -26.513 12.489 19.040 1.00 87.75 172 GLU A C 1
ATOM 1277 O O . GLU A 1 172 ? -27.703 12.197 19.161 1.00 87.75 172 GLU A O 1
ATOM 1282 N N . GLY A 1 173 ? -25.747 12.777 20.097 1.00 92.25 173 GLY A N 1
ATOM 1283 C CA . GLY A 1 173 ? -26.245 12.732 21.471 1.00 92.25 173 GLY A CA 1
ATOM 1284 C C . GLY A 1 173 ? -27.402 13.704 21.722 1.00 92.25 173 GLY A C 1
ATOM 1285 O O . GLY A 1 173 ? -28.385 13.337 22.369 1.00 92.25 173 GLY A O 1
ATOM 1286 N N . LEU A 1 174 ? -27.327 14.922 21.173 1.00 94.44 174 LEU A N 1
ATOM 1287 C CA . LEU A 1 174 ? -28.406 15.906 21.276 1.00 94.44 174 LEU A CA 1
ATOM 1288 C C . LEU A 1 174 ? -29.665 15.446 20.528 1.00 94.44 174 LEU A C 1
ATOM 1290 O O . LEU A 1 174 ? -30.766 15.562 21.066 1.00 94.44 174 LEU A O 1
ATOM 1294 N N . MET A 1 175 ? -29.512 14.878 19.330 1.00 93.25 175 MET A N 1
ATOM 1295 C CA . MET A 1 175 ? -30.631 14.349 18.543 1.00 93.25 175 MET A CA 1
ATOM 1296 C C . MET A 1 175 ? -31.321 13.174 19.239 1.00 93.25 175 MET A C 1
ATOM 1298 O O . MET A 1 175 ? -32.547 13.163 19.341 1.00 93.25 175 MET A O 1
ATOM 1302 N N . ILE A 1 176 ? -30.555 12.218 19.773 1.00 94.25 176 ILE A N 1
ATOM 1303 C CA . ILE A 1 176 ? -31.100 11.090 20.543 1.00 94.25 176 ILE A CA 1
ATOM 1304 C C . ILE A 1 176 ? -31.847 11.608 21.776 1.00 94.25 176 ILE A C 1
ATOM 1306 O O . ILE A 1 176 ? -32.984 11.205 22.016 1.00 94.25 176 ILE A O 1
ATOM 1310 N N . GLY A 1 177 ? -31.249 12.539 22.528 1.00 95.31 177 GLY A N 1
ATOM 1311 C CA . GLY A 1 177 ? -31.885 13.132 23.705 1.00 95.31 177 GLY A CA 1
ATOM 1312 C C . GLY A 1 177 ? -33.210 13.829 23.380 1.00 95.31 177 GLY A C 1
ATOM 1313 O O . GLY A 1 177 ? -34.189 13.671 24.111 1.00 95.31 177 GLY A O 1
ATOM 1314 N N . LEU A 1 178 ? -33.273 14.546 22.257 1.00 96.38 178 LEU A N 1
ATOM 1315 C CA . LEU A 1 178 ? -34.473 15.249 21.803 1.00 96.38 178 LEU A CA 1
ATOM 1316 C C . LEU A 1 178 ? -35.576 14.275 21.352 1.00 96.38 178 LEU A C 1
ATOM 1318 O O . LEU A 1 178 ? -36.732 14.445 21.738 1.00 96.38 178 LEU A O 1
ATOM 1322 N N . ILE A 1 179 ? -35.220 13.209 20.626 1.00 95.50 179 ILE A N 1
ATOM 1323 C CA . ILE A 1 179 ? -36.160 12.146 20.230 1.00 95.50 179 ILE A CA 1
ATOM 1324 C C . ILE A 1 179 ? -36.738 11.447 21.466 1.00 95.50 179 ILE A C 1
ATOM 1326 O O . ILE A 1 179 ? -37.956 11.340 21.594 1.00 95.50 179 ILE A O 1
ATOM 1330 N N . VAL A 1 180 ? -35.886 11.011 22.400 1.00 95.94 180 VAL A N 1
ATOM 1331 C CA . VAL A 1 180 ? -36.323 10.336 23.635 1.00 95.94 180 VAL A CA 1
ATOM 1332 C C . VAL A 1 180 ? -37.243 11.241 24.454 1.00 95.94 180 VAL A C 1
ATOM 1334 O O . VAL A 1 180 ? -38.274 10.787 24.949 1.00 95.94 180 VAL A O 1
ATOM 1337 N N . SER A 1 181 ? -36.921 12.533 24.542 1.00 94.25 181 SER A N 1
ATOM 1338 C CA . SER A 1 181 ? -37.748 13.511 25.256 1.00 94.25 181 SER A CA 1
ATOM 1339 C C . SER A 1 181 ? -39.148 13.636 24.649 1.00 94.25 18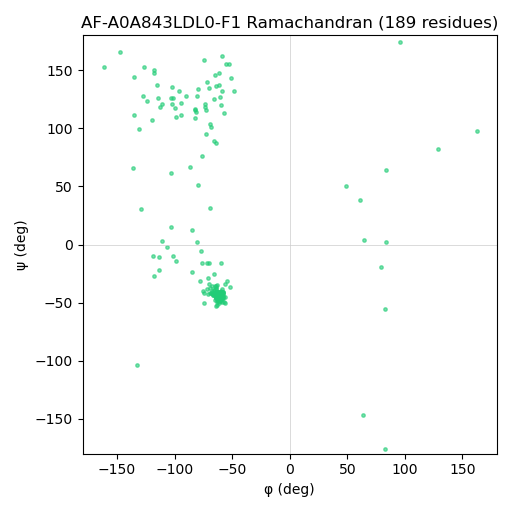1 SER A C 1
ATOM 1341 O O . SER A 1 181 ? -40.133 13.615 25.386 1.00 94.25 181 SER A O 1
ATOM 1343 N N . PHE A 1 182 ? -39.264 13.712 23.318 1.00 94.56 182 PHE A N 1
ATOM 1344 C CA . PHE A 1 182 ? -40.569 13.766 22.651 1.00 94.56 182 PHE A CA 1
ATOM 1345 C C . PHE A 1 182 ? -41.364 12.471 22.771 1.00 94.56 182 PHE A C 1
ATOM 1347 O O . PHE A 1 182 ? -42.581 12.531 22.923 1.00 94.56 182 PHE A O 1
ATOM 1354 N N . VAL A 1 183 ? -40.701 11.314 22.751 1.00 94.31 183 VAL A N 1
ATOM 1355 C CA . VAL A 1 183 ? -41.363 10.023 22.977 1.00 94.31 183 VAL A CA 1
ATOM 1356 C C . VAL A 1 183 ? -41.967 9.974 24.383 1.00 94.31 183 VAL A C 1
ATOM 1358 O O . VAL A 1 183 ? -43.142 9.647 24.529 1.00 94.31 183 VAL A O 1
ATOM 1361 N N . ILE A 1 184 ? -41.204 10.362 25.410 1.00 94.12 184 ILE A N 1
ATOM 1362 C CA . ILE A 1 184 ? -41.687 10.401 26.800 1.00 94.12 184 ILE A CA 1
ATOM 1363 C C . ILE A 1 184 ? -42.848 11.393 26.950 1.00 94.12 184 ILE A C 1
ATOM 1365 O O . ILE A 1 184 ? -43.882 11.041 27.513 1.00 94.12 184 ILE A O 1
ATOM 1369 N N . LEU A 1 185 ? -42.713 12.612 26.416 1.00 93.88 185 LEU A N 1
ATOM 1370 C CA . LEU A 1 185 ? -43.789 13.611 26.420 1.00 93.88 185 LEU A CA 1
ATOM 1371 C C . LEU A 1 185 ? -45.044 13.118 25.692 1.00 93.88 185 LEU A C 1
ATOM 1373 O O . LEU A 1 185 ? -46.150 13.343 26.173 1.00 93.88 185 LEU A O 1
ATOM 1377 N N . GLY A 1 186 ? -44.882 12.421 24.566 1.00 92.56 186 GLY A N 1
ATOM 1378 C CA . GLY A 1 186 ? -45.982 11.819 23.819 1.00 92.56 186 GLY A CA 1
ATOM 1379 C C . GLY A 1 186 ? -46.740 10.783 24.646 1.00 92.56 186 GLY A C 1
ATOM 1380 O O . GLY A 1 186 ? -47.965 10.825 24.683 1.00 92.56 186 GLY A O 1
ATOM 1381 N N . PHE A 1 187 ? -46.029 9.914 25.371 1.00 92.00 187 PHE A N 1
ATOM 1382 C CA . PHE A 1 187 ? -46.658 8.962 26.292 1.00 92.00 187 PHE A CA 1
ATOM 1383 C C . PHE A 1 187 ? -47.381 9.645 27.459 1.00 92.00 187 PHE A C 1
ATOM 1385 O O . PHE A 1 187 ? -48.445 9.180 27.847 1.00 92.00 187 PHE A O 1
ATOM 1392 N N . ILE A 1 188 ? -46.840 10.745 27.994 1.00 92.06 188 ILE A N 1
ATOM 1393 C CA . ILE A 1 188 ? -47.475 11.511 29.082 1.00 92.06 188 ILE A CA 1
ATOM 1394 C C . ILE A 1 188 ? -48.735 12.251 28.605 1.00 92.06 188 ILE A C 1
ATOM 1396 O O . ILE A 1 188 ? -49.663 12.424 29.381 1.00 92.06 188 ILE A O 1
ATOM 1400 N N . LEU A 1 189 ? -48.764 12.728 27.357 1.00 85.56 189 LEU A N 1
ATOM 1401 C CA . LEU A 1 189 ? -49.895 13.492 26.812 1.00 85.56 189 LEU A CA 1
ATOM 1402 C C . LEU A 1 189 ? -51.020 12.613 26.243 1.00 85.56 189 LEU A C 1
ATOM 1404 O O . LEU A 1 189 ? -52.146 13.091 26.117 1.00 85.56 189 LEU A O 1
ATOM 1408 N N . LEU A 1 190 ? -50.714 11.373 25.844 1.00 77.88 190 LEU A N 1
ATOM 1409 C CA . LEU A 1 190 ? -51.669 10.425 25.251 1.00 77.88 190 LEU A CA 1
ATOM 1410 C C . LEU A 1 190 ? -52.177 9.352 26.231 1.00 77.88 190 LEU A C 1
ATOM 1412 O O . LEU A 1 190 ? -53.092 8.611 25.868 1.00 77.88 190 LEU A O 1
ATOM 1416 N N . GLY A 1 191 ? -51.577 9.240 27.420 1.00 64.00 191 GLY A N 1
ATOM 1417 C CA . GLY A 1 191 ? -52.044 8.399 28.529 1.00 64.00 191 GLY A CA 1
ATOM 1418 C C . GLY A 1 191 ? -52.807 9.211 29.564 1.00 64.00 191 GLY A C 1
ATOM 1419 O O . GLY A 1 191 ? -53.757 8.643 30.145 1.00 64.00 191 GLY A O 1
#

pLDDT: mean 87.96, std 15.7, range [35.44, 98.56]

Mean predicted aligned error: 12.2 Å

Solvent-accessible surface area (backbone atoms only — not comparable to full-atom values): 10979 Å² total; per-residue (Å²): 137,74,68,38,34,19,72,40,48,50,55,52,49,36,62,42,41,45,34,34,69,53,43,67,43,78,44,61,29,76,72,41,82,69,28,29,20,62,60,22,50,54,20,31,56,77,54,37,62,59,94,39,32,35,36,82,38,79,21,77,65,35,43,51,85,65,66,51,72,68,57,53,50,49,42,42,73,46,36,49,82,44,82,47,63,69,40,77,52,66,68,61,52,51,52,50,52,53,56,50,61,77,62,64,85,59,58,44,98,55,80,60,43,85,62,78,73,75,78,71,93,81,80,80,85,82,75,89,58,100,66,86,73,83,63,54,72,67,58,46,52,51,52,53,50,51,52,51,51,54,51,51,56,50,48,53,50,51,51,49,54,51,50,51,50,53,50,52,53,52,52,52,53,50,51,53,52,52,52,54,50,50,53,53,50,48,52,68,74,76,104

Radius of gyration: 23.03 Å; Cα contacts (8 Å, |Δi|>4): 201; chains: 1; bounding box: 80×44×49 Å